Protein 7BX9 (pdb70)

Sequence (168 aa):
MMSILVISGTPRKNGRTRRIAASSYIRDRFHTDFIDLSESELPLYNGEEEQNELPSVQALRRQVKKSAAVVLLSPEYHSGMSGALKNAIDFLSSDHWAYKPVAIIAAAGGGKGGMNALANMRTVMRGVYANVIPKQLVLDPIHIDMERRTVSEDMAVSLKDMMIEELNMFT

Secondary structure (DSSP, 8-state):
-TTEEEEE----TT-HHHHHHHHHHHHHT-EEEETTS---------GGGGG-HHHHHHHHHHHH-SEEEEEEE-BTTB--HHHHHHHHT--HHHHTT-EEEEEEE--STTTTHHHHHHHHHHHHHTT-EE-S--EEE-GGGEETTTTEE-HHHHHHHHHHHHHHHHT-

Organism: Bacillus amyloliquefaciens (NCBI:txid1390)

InterPro domains:
  IPR005025 NADPH-dependent FMN reductase-like domain [PF03358] (2-137)
  IPR029039 Flavoprotein-like superfamily [G3DSA:3.40.50.360] (2-175)
  IPR029039 Flavoprotein-like superfamily [SSF52218] (2-169)
  IPR050712 NAD(P)H-dependent reductase [PTHR30543] (3-169)

Nearest PDB structures (foldseek):
  7bx9-assembly1_A  TM=1.006E+00  e=1.175E-34  Bacillus amyloliquefaciens
  3gfs-assembly1_I  TM=9.963E-01  e=1.610E-25  Bacillus subtilis
  3gfr-assembly2_B  TM=9.956E-01  e=2.824E-25  Bacillus subtilis
  3gfq-assembly1_A  TM=9.962E-01  e=6.769E-25  Bacillus subtilis
  7f76-assembly1_A  TM=9.953E-01  e=3.431E-24  Sutcliffiella cohnii

B-factor: mean 18.53, std 12.36, range [6.97, 74.17]

Solvent-accessible surface area: 8352 Å² total; per-residue (Å²): 99,122,63,3,0,0,4,0,0,2,57,149,151,102,5,95,2,42,2,0,0,14,46,1,66,87,101,9,123,8,20,38,16,12,16,24,130,48,158,31,47,146,105,89,48,101,119,125,14,53,118,63,104,26,0,71,30,7,59,144,39,0,128,132,10,38,1,0,0,0,0,0,11,36,68,189,65,13,14,0,55,30,2,75,24,2,7,60,6,18,44,52,105,23,1,46,166,16,9,0,0,0,0,0,9,11,69,23,82,197,25,0,108,82,0,4,59,50,0,78,97,25,0,150,53,18,115,10,58,19,0,94,59,59,22,29,2,28,44,143,41,13,49,89,102,171,102,27,11,28,146,114,9,26,97,29,1,97,67,1,6,91,40,0,57,142,80,93

Foldseek 3Di:
DQLEEEEQQDLDPLDQSVLASVQCCVVVVYHYHYLVPAPDDQDDPDPVSCVDPRLVVLQVSLQSRQAYEYEAEQDPLAGDPSVVRNCVSYALNRAAAREYEYEYEYADDPPDVSHVVRVVVVSVRRNHHYFPDYYYHHPQQADSVVSHGDPVVVVSVVVRVVRSVVSD

Structure (mmCIF, N/CA/C/O backbone):
data_7BX9
#
_entry.id   7BX9
#
_cell.length_a   73.430
_cell.length_b   102.470
_cell.length_c   65.730
_cell.angle_alpha   90.000
_cell.angle_beta   90.000
_cell.angle_gamma   90.000
#
_symmetry.space_group_name_H-M   'C 2 2 2'
#
loop_
_entity.id
_entity.type
_entity.pdbx_description
1 polymer Azoreductase
2 non-polymer GLYCEROL
3 non-polymer 'PHOSPHATE ION'
4 non-polymer 'FLAVIN MONONUCLEOTIDE'
5 water water
#
loop_
_atom_site.group_PDB
_atom_site.id
_atom_site.type_symbol
_atom_site.label_atom_id
_atom_site.label_alt_id
_atom_site.label_comp_id
_atom_site.label_asym_id
_atom_site.label_entity_id
_atom_site.label_seq_id
_atom_site.pdbx_PDB_ins_code
_atom_site.Cartn_x
_atom_site.Cartn_y
_atom_site.Cartn_z
_atom_site.occupancy
_atom_site.B_iso_or_equiv
_atom_site.auth_seq_id
_atom_site.auth_comp_id
_atom_site.auth_asym_id
_atom_site.auth_atom_id
_atom_site.pdbx_PDB_model_num
ATOM 1 N N . MET A 1 1 ? 9.25556 113.46623 16.08276 1.000 45.62312 0 MET A N 1
ATOM 2 C CA . MET A 1 1 ? 9.84546 112.36540 15.33233 1.000 44.75389 0 MET A CA 1
ATOM 3 C C . MET A 1 1 ? 10.76100 111.53905 16.22388 1.000 39.68885 0 MET A C 1
ATOM 4 O O . MET A 1 1 ? 11.92183 111.32129 15.88684 1.000 36.80233 0 MET A O 1
ATOM 9 N N . MET A 1 2 ? 10.24041 111.08612 17.36756 1.000 36.71039 1 MET A N 1
ATOM 10 C CA . MET A 1 2 ? 11.03091 110.24986 18.26361 1.000 33.57421 1 MET A CA 1
ATOM 11 C C . MET A 1 2 ? 11.35975 108.89089 17.66282 1.000 28.60129 1 MET A C 1
ATOM 12 O O . MET A 1 2 ? 12.21622 108.18376 18.20779 1.000 27.73387 1 MET A O 1
ATOM 17 N N . SER A 1 3 ? 10.71245 108.51659 16.55606 1.000 23.94176 2 SER A N 1
ATOM 18 C CA . SER A 1 3 ? 11.09319 107.31659 15.82616 1.000 21.61566 2 SER A CA 1
ATOM 19 C C . SER A 1 3 ? 12.41611 107.47896 15.08946 1.000 17.62958 2 SER A C 1
ATOM 20 O O . SER A 1 3 ? 12.97899 106.47556 14.63792 1.000 17.85594 2 SER A O 1
ATOM 23 N N . ILE A 1 4 ? 12.91901 108.70283 14.93834 1.000 14.86151 3 ILE A N 1
ATOM 24 C CA . ILE A 1 4 ? 14.27342 108.91970 14.44074 1.000 12.95021 3 ILE A CA 1
ATOM 25 C C . ILE A 1 4 ? 15.21969 108.94106 15.62855 1.000 11.66935 3 ILE A C 1
ATOM 26 O O . ILE A 1 4 ? 14.94052 109.59097 16.64214 1.000 12.49308 3 ILE A O 1
ATOM 31 N N . LEU A 1 5 ? 16.34146 108.24280 15.49855 1.000 11.14515 4 LEU A N 1
ATOM 32 C CA . LEU A 1 5 ? 17.39688 108.23781 16.49892 1.000 10.57614 4 LEU A CA 1
ATOM 33 C C . LEU A 1 5 ? 18.61026 108.95544 15.92514 1.000 10.04505 4 LEU A C 1
ATOM 34 O O . LEU A 1 5 ? 19.11996 108.56777 14.86876 1.000 10.51228 4 LEU A O 1
ATOM 39 N N . VAL A 1 6 ? 19.06692 109.99662 16.61318 1.000 9.80501 5 VAL A N 1
ATOM 40 C CA . VAL A 1 6 ? 20.28731 110.70773 16.24964 1.000 9.39307 5 VAL A CA 1
ATOM 41 C C . VAL A 1 6 ? 21.41447 110.18072 17.12043 1.000 9.24830 5 VAL A C 1
ATOM 42 O O . VAL A 1 6 ? 21.29609 110.15694 18.35311 1.000 10.37723 5 VAL A O 1
ATOM 46 N N . ILE A 1 7 ? 22.49472 109.73375 16.48880 1.000 8.80651 6 ILE A N 1
ATOM 47 C CA . ILE A 1 7 ? 23.65527 109.22714 17.21062 1.000 9.29334 6 ILE A CA 1
ATOM 48 C C . ILE A 1 7 ? 24.79875 110.21461 17.02374 1.000 9.45759 6 ILE A C 1
ATOM 49 O O . ILE A 1 7 ? 25.30874 110.38842 15.91072 1.000 9.71902 6 ILE A O 1
ATOM 54 N N . SER A 1 8 ? 25.21218 110.85891 18.11319 1.000 9.41970 7 SER A N 1
ATOM 55 C CA . SER A 1 8 ? 26.33120 111.79300 18.07757 1.000 9.00068 7 SER A CA 1
ATOM 56 C C . SER A 1 8 ? 27.60763 111.00807 18.34271 1.000 9.05342 7 SER A C 1
ATOM 57 O O . SER A 1 8 ? 27.87317 110.60397 19.47959 1.000 10.46867 7 SER A O 1
ATOM 60 N N . GLY A 1 9 ? 28.38967 110.78437 17.29803 1.000 9.22444 8 GLY A N 1
ATOM 61 C CA . GLY A 1 9 ? 29.53681 109.91191 17.38672 1.000 8.95190 8 GLY A CA 1
ATOM 62 C C . GLY A 1 9 ? 30.83031 110.54381 17.84375 1.000 9.31012 8 GLY A C 1
ATOM 63 O O . GLY A 1 9 ? 31.85606 109.85685 17.87326 1.000 11.02244 8 GLY A O 1
ATOM 64 N N . THR A 1 10 ? 30.84326 111.84032 18.19218 1.000 9.33444 9 THR A N 1
ATOM 65 C CA . THR A 1 10 ? 32.09640 112.32300 18.75286 1.000 9.36393 9 THR A CA 1
ATOM 66 C C . THR A 1 10 ? 32.18385 111.97608 20.23627 1.000 9.41642 9 THR A C 1
ATOM 67 O O . THR A 1 10 ? 31.18927 112.07613 20.96517 1.000 9.82171 9 THR A O 1
ATOM 71 N N . PRO A 1 11 ? 33.36369 111.57370 20.70277 1.000 8.80640 10 PRO A N 1
ATOM 72 C CA . PRO A 1 11 ? 33.57215 111.39752 22.14009 1.000 9.10850 10 PRO A CA 1
ATOM 73 C C . PRO A 1 11 ? 33.93404 112.68680 22.85670 1.000 9.75406 10 PRO A C 1
ATOM 74 O O . PRO A 1 11 ? 34.10512 112.66751 24.07863 1.000 10.68177 10 PRO A O 1
ATOM 78 N N . ARG A 1 12 ? 34.05265 113.79973 22.13839 1.000 9.54994 11 ARG A N 1
ATOM 79 C CA . ARG A 1 12 ? 34.46975 115.06806 22.72589 1.000 10.15253 11 ARG A CA 1
ATOM 80 C C . ARG A 1 12 ? 33.23395 115.85630 23.13647 1.000 10.80651 11 ARG A C 1
ATOM 81 O O . ARG A 1 12 ? 32.39182 116.18455 22.29405 1.000 11.44306 11 ARG A O 1
ATOM 89 N N . LYS A 1 13 ? 33.13885 116.19447 24.42509 1.000 11.88225 12 LYS A N 1
ATOM 90 C CA . LYS A 1 13 ? 31.92815 116.86724 24.88763 1.000 14.29418 12 LYS A CA 1
ATOM 91 C C . LYS A 1 13 ? 31.75784 118.23679 24.24233 1.000 15.51406 12 LYS A C 1
ATOM 92 O O . LYS A 1 13 ? 30.62652 118.70014 24.06780 1.000 17.20557 12 LYS A O 1
ATOM 98 N N . ASN A 1 14 ? 32.85551 118.88476 23.85345 1.000 15.18860 13 ASN A N 1
ATOM 99 C CA . ASN A 1 14 ? 32.78776 120.16447 23.15906 1.000 18.04375 13 ASN A CA 1
ATOM 100 C C . ASN A 1 14 ? 32.95750 120.02222 21.64905 1.000 16.55720 13 ASN A C 1
ATOM 101 O O . ASN A 1 14 ? 33.24880 121.00715 20.96289 1.000 17.99697 13 ASN A O 1
ATOM 106 N N . GLY A 1 15 ? 32.75962 118.82152 21.11748 1.000 14.16780 14 GLY A N 1
ATOM 107 C CA . GLY A 1 15 ? 33.01380 118.59469 19.70919 1.000 12.76826 14 GLY A CA 1
ATOM 108 C C . GLY A 1 15 ? 31.95675 119.20990 18.81150 1.000 11.85286 14 GLY A C 1
ATOM 109 O O . GLY A 1 15 ? 30.79237 119.37154 19.18478 1.000 12.74404 14 GLY A O 1
ATOM 110 N N . ARG A 1 16 ? 32.38129 119.53709 17.58843 1.000 10.91878 15 ARG A N 1
ATOM 111 C CA . ARG A 1 16 ? 31.46515 120.11743 16.61297 1.000 11.26737 15 ARG A CA 1
ATOM 112 C C . ARG A 1 16 ? 30.37601 119.13032 16.21968 1.000 10.46059 15 ARG A C 1
ATOM 113 O O . ARG A 1 16 ? 29.23473 119.52843 15.95867 1.000 11.65334 15 ARG A O 1
ATOM 121 N N . THR A 1 17 ? 30.71432 117.83700 16.14682 1.000 10.14288 16 THR A N 1
ATOM 122 C CA . THR A 1 17 ? 29.71022 116.84345 15.77752 1.000 10.03134 16 THR A CA 1
ATOM 123 C C . THR A 1 17 ? 28.52750 116.89369 16.72928 1.000 9.36428 16 THR A C 1
ATOM 124 O O . THR A 1 17 ? 27.37171 116.75493 16.30984 1.000 10.66846 16 THR A O 1
ATOM 128 N N . ARG A 1 18 ? 28.80486 117.09800 18.01887 1.000 9.80004 17 ARG A N 1
ATOM 129 C CA A ARG A 1 18 ? 27.74108 117.11288 19.01485 0.503 10.37943 17 ARG A CA 1
ATOM 130 C CA B ARG A 1 18 ? 27.74589 117.11560 19.02043 0.497 10.42234 17 ARG A CA 1
ATOM 131 C C . ARG A 1 18 ? 26.85479 118.34380 18.87820 1.000 10.83239 17 ARG A C 1
ATOM 132 O O . ARG A 1 18 ? 25.65119 118.27286 19.15107 1.000 11.27646 17 ARG A O 1
ATOM 147 N N . ILE A 1 19 ? 27.41998 119.47592 18.46092 1.000 10.78884 18 ILE A N 1
ATOM 148 C CA . ILE A 1 19 ? 26.59320 120.65452 18.21396 1.000 11.34263 18 ILE A CA 1
ATOM 149 C C . ILE A 1 19 ? 25.59861 120.36959 17.09643 1.000 11.71087 18 ILE A C 1
ATOM 150 O O . ILE A 1 19 ? 24.40321 120.66187 17.21016 1.000 11.66538 18 ILE A O 1
ATOM 155 N N . ALA A 1 20 ? 26.07531 119.76878 16.00689 1.000 10.71619 19 ALA A N 1
ATOM 156 C CA . ALA A 1 20 ? 25.17183 119.44611 14.91143 1.000 10.52641 19 ALA A CA 1
ATOM 157 C C . ALA A 1 20 ? 24.15904 118.39305 15.33274 1.000 10.01452 19 ALA A C 1
ATOM 158 O O . ALA A 1 20 ? 22.97309 118.50744 15.01807 1.000 10.84029 19 ALA A O 1
ATOM 160 N N . ALA A 1 21 ? 24.60730 117.36312 16.05801 1.000 9.87197 20 ALA A N 1
ATOM 161 C CA . ALA A 1 21 ? 23.69403 116.29735 16.45114 1.000 9.68049 20 ALA A CA 1
ATOM 162 C C . ALA A 1 21 ? 22.60964 116.81791 17.38195 1.000 9.93735 20 ALA A C 1
ATOM 163 O O . ALA A 1 21 ? 21.43227 116.47345 17.22957 1.000 11.36970 20 ALA A O 1
ATOM 165 N N . SER A 1 22 ? 22.98576 117.66158 18.34849 1.000 10.51615 21 SER A N 1
ATOM 166 C CA A SER A 1 22 ? 22.00734 118.23847 19.26609 0.582 11.14767 21 SER A CA 1
ATOM 167 C CA B SER A 1 22 ? 21.98084 118.19901 19.25440 0.418 11.31575 21 SER A CA 1
ATOM 168 C C . SER A 1 22 ? 21.03951 119.15755 18.53577 1.000 11.52822 21 SER A C 1
ATOM 169 O O . SER A 1 22 ? 19.85512 119.22647 18.88545 1.000 12.44028 21 SER A O 1
ATOM 174 N N . TYR A 1 23 ? 21.53440 119.88501 17.52894 1.000 11.23429 22 TYR A N 1
ATOM 175 C CA . TYR A 1 23 ? 20.64151 120.70373 16.71745 1.000 11.74127 22 TYR A CA 1
ATOM 176 C C . TYR A 1 23 ? 19.56571 119.84263 16.06903 1.000 11.46718 22 TYR A C 1
ATOM 177 O O . TYR A 1 23 ? 18.37806 120.18362 16.09569 1.000 12.61195 22 TYR A O 1
ATOM 186 N N . ILE A 1 24 ? 19.96923 118.72203 15.46305 1.000 11.26027 23 ILE A N 1
ATOM 187 C CA . ILE A 1 24 ? 19.00178 117.85621 14.79498 1.000 11.59521 23 ILE A CA 1
ATOM 188 C C . ILE A 1 24 ? 18.01602 117.29176 15.80325 1.000 11.50112 23 ILE A C 1
ATOM 189 O O . ILE A 1 24 ? 16.80347 117.24328 15.55249 1.000 12.46042 23 ILE A O 1
ATOM 194 N N . ARG A 1 25 ? 18.52574 116.86208 16.96047 1.000 11.84076 24 ARG A N 1
ATOM 195 C CA . ARG A 1 25 ? 17.67563 116.31284 18.01214 1.000 12.47945 24 ARG A CA 1
ATOM 196 C C . ARG A 1 25 ? 16.58144 117.29527 18.39481 1.000 14.48846 24 ARG A C 1
ATOM 197 O O . ARG A 1 25 ? 15.40703 116.92768 18.50042 1.000 15.07467 24 ARG A O 1
ATOM 205 N N . ASP A 1 26 ? 16.94881 118.55883 18.58690 1.000 13.80554 25 ASP A N 1
ATOM 206 C CA . ASP A 1 26 ? 15.97455 119.54088 19.04683 1.000 15.14932 25 ASP A CA 1
ATOM 207 C C . ASP A 1 26 ? 15.07695 120.02681 17.91729 1.000 15.13689 25 ASP A C 1
ATOM 208 O O . ASP A 1 26 ? 13.89023 120.28923 18.13808 1.000 17.32917 25 ASP A O 1
ATOM 213 N N . ARG A 1 27 ? 15.61865 120.15327 16.70652 1.000 13.88570 26 ARG A N 1
ATOM 214 C CA . ARG A 1 27 ? 14.81437 120.65613 15.60099 1.000 14.28756 26 ARG A CA 1
ATOM 215 C C . ARG A 1 27 ? 13.75733 119.64251 15.18600 1.000 14.82777 26 ARG A C 1
ATOM 216 O O . ARG A 1 27 ? 12.62422 120.01189 14.86250 1.000 15.64230 26 ARG A O 1
ATOM 224 N N . PHE A 1 28 ? 14.10400 118.35805 15.19683 1.000 14.34298 27 PHE A N 1
ATOM 225 C CA . PHE A 1 28 ? 13.21779 117.32156 14.68758 1.000 15.31903 27 PHE A CA 1
ATOM 226 C C . PHE A 1 28 ? 12.66837 116.41894 15.78358 1.000 17.01175 27 PHE A C 1
ATOM 227 O O . PHE A 1 28 ? 11.98049 115.43908 15.47970 1.000 19.59322 27 PHE A O 1
ATOM 235 N N . HIS A 1 29 ? 12.94555 116.73290 17.04557 1.000 16.75530 28 HIS A N 1
ATOM 236 C CA . HIS A 1 29 ? 12.38299 116.01950 18.19616 1.000 18.37669 28 HIS A CA 1
ATOM 237 C C . HIS A 1 29 ? 12.66370 114.51672 18.12336 1.000 17.04362 28 HIS A C 1
ATOM 238 O O . HIS A 1 29 ? 11.75768 113.68462 18.11040 1.000 19.31952 28 HIS A O 1
ATOM 245 N N . THR A 1 30 ? 13.94881 114.18247 18.08486 1.000 14.12824 29 THR A N 1
ATOM 246 C CA . THR A 1 30 ? 14.40436 112.81226 17.89172 1.000 12.78718 29 THR A CA 1
ATOM 247 C C . THR A 1 30 ? 14.86608 112.19571 19.20868 1.000 13.12111 29 THR A C 1
ATOM 248 O O . THR A 1 30 ? 15.08231 112.88208 20.20895 1.000 14.04588 29 THR A O 1
ATOM 252 N N . ASP A 1 31 ? 15.02783 110.87253 19.18989 1.000 12.90084 30 ASP A N 1
ATOM 253 C CA . ASP A 1 31 ? 15.80312 110.19494 20.21961 1.000 12.58677 30 ASP A CA 1
ATOM 254 C C . ASP A 1 31 ? 17.28303 110.53469 20.02685 1.000 11.36065 30 ASP A C 1
ATOM 255 O O . ASP A 1 31 ? 17.69957 111.04615 18.98070 1.000 11.33128 30 ASP A O 1
ATOM 260 N N . PHE A 1 32 ? 18.09200 110.24540 21.04186 1.000 11.77718 31 PHE A N 1
ATOM 261 C CA . PHE A 1 32 ? 19.46401 110.73344 21.04498 1.000 11.54708 31 PHE A CA 1
ATOM 262 C C . PHE A 1 32 ? 20.36361 109.76406 21.79535 1.000 11.72811 31 PHE A C 1
ATOM 263 O O . PHE A 1 32 ? 20.00909 109.28144 22.87604 1.000 14.58353 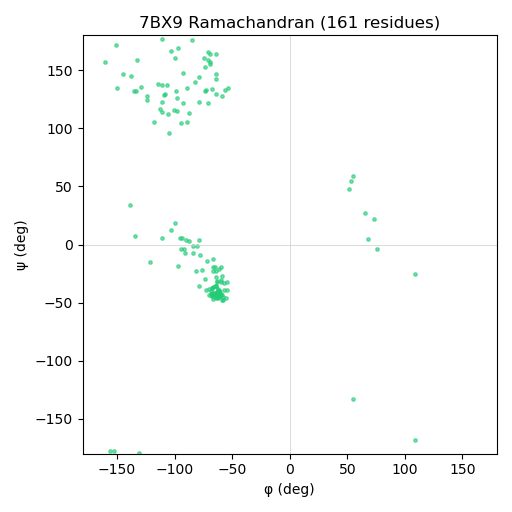31 PHE A O 1
ATOM 271 N N . ILE A 1 33 ? 21.52188 109.47976 21.20456 1.000 10.97679 32 ILE A N 1
ATOM 272 C CA . ILE A 1 33 ? 22.62612 108.79666 21.86811 1.000 11.06839 32 ILE A CA 1
ATOM 273 C C . ILE A 1 33 ? 23.84074 109.69786 21.73580 1.000 9.86553 32 ILE A C 1
ATOM 274 O O . ILE A 1 33 ? 24.17062 110.13087 20.62621 1.000 11.08906 32 ILE A O 1
ATOM 279 N N . ASP A 1 34 ? 24.49652 109.98258 22.85790 1.000 10.60974 33 ASP A N 1
ATOM 280 C CA . ASP A 1 34 ? 25.60694 110.92849 22.91457 1.000 10.50392 33 ASP A CA 1
ATOM 281 C C . ASP A 1 34 ? 26.85346 110.17208 23.36377 1.000 10.25435 33 ASP A C 1
ATOM 282 O O . ASP A 1 34 ? 26.99266 109.83775 24.54542 1.000 10.86907 33 ASP A O 1
ATOM 287 N N . LEU A 1 35 ? 27.77055 109.91484 22.43082 1.000 9.35948 34 LEU A N 1
ATOM 288 C CA . LEU A 1 35 ? 28.95536 109.13469 22.77399 1.000 9.50891 34 LEU A CA 1
ATOM 289 C C . LEU A 1 35 ? 30.02275 109.93902 23.51225 1.000 9.70509 34 LEU A C 1
ATOM 290 O O . LEU A 1 35 ? 31.09197 109.39499 23.81188 1.000 11.10867 34 LEU A O 1
ATOM 295 N N . SER A 1 36 ? 29.75689 111.20147 23.83757 1.000 10.19176 35 SER A N 1
ATOM 296 C CA . SER A 1 36 ? 30.62364 111.97428 24.71827 1.000 10.75946 35 SER A CA 1
ATOM 297 C C . SER A 1 36 ? 30.23677 111.87945 26.18587 1.000 11.75355 35 SER A C 1
ATOM 298 O O . SER A 1 36 ? 30.97942 112.38234 27.03114 1.000 12.78069 35 SER A O 1
ATOM 301 N N . GLU A 1 37 ? 29.10631 111.25325 26.50584 1.000 11.22024 36 GLU A N 1
ATOM 302 C CA . GLU A 1 37 ? 28.69342 111.08883 27.89488 1.000 12.88804 36 GLU A CA 1
ATOM 303 C C . GLU A 1 37 ? 28.11808 109.69796 28.12018 1.000 13.78658 36 GLU A C 1
ATOM 304 O O . GLU A 1 37 ? 27.19393 109.51644 28.91779 1.000 16.72285 36 GLU A O 1
ATOM 310 N N . SER A 1 38 ? 28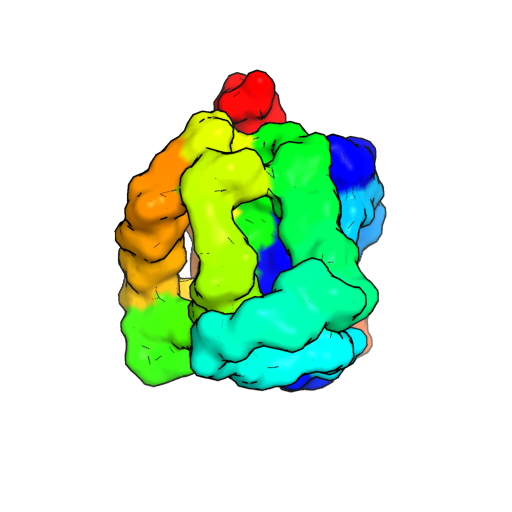.65869 108.71321 27.42520 1.000 12.49019 37 SER A N 1
ATOM 311 C CA . SER A 1 38 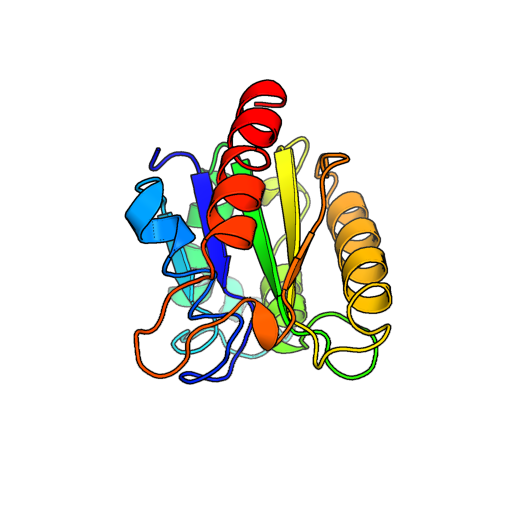? 28.16922 107.34905 27.48839 1.000 12.24162 37 SER A CA 1
ATOM 312 C C . SER A 1 38 ? 28.94120 106.56311 28.53927 1.000 12.70498 37 SER A C 1
ATOM 313 O O . SER A 1 38 ? 30.12337 106.80829 28.78022 1.000 13.41769 37 SER A O 1
ATOM 316 N N . GLU A 1 39 ? 28.25742 105.61715 29.17518 1.000 11.45864 38 GLU A N 1
ATOM 317 C CA . GLU A 1 39 ? 28.93179 104.67451 30.05418 1.000 12.08374 38 GLU A CA 1
ATOM 318 C C . GLU A 1 39 ? 29.39513 103.41947 29.33261 1.000 11.30778 38 GLU A C 1
ATOM 319 O O . GLU A 1 39 ? 29.91309 102.50815 29.98486 1.000 13.70397 38 GLU A O 1
ATOM 325 N N . LEU A 1 40 ? 29.22321 103.34910 28.01636 1.000 10.97358 39 LEU A N 1
ATOM 326 C CA . LEU A 1 40 ? 29.68469 102.18376 27.27939 1.000 10.33126 39 LEU A CA 1
ATOM 327 C C . LEU A 1 40 ? 31.17043 101.97505 27.52797 1.000 10.45207 39 LEU A C 1
ATOM 328 O O . LEU A 1 40 ? 31.95378 102.92940 27.43353 1.000 12.28772 39 LEU A O 1
ATOM 333 N N . PRO A 1 41 ? 31.59877 100.76706 27.82858 1.000 10.12375 40 PRO A N 1
ATOM 334 C CA . PRO A 1 41 ? 33.02732 100.46457 27.87048 1.000 10.92969 40 PRO A CA 1
ATOM 335 C C . PRO A 1 41 ? 33.48977 100.12415 26.46083 1.000 9.83069 40 PRO A C 1
ATOM 336 O O . PRO A 1 41 ? 32.70178 100.04689 25.52079 1.000 9.89593 40 PRO A O 1
ATOM 340 N N . LEU A 1 42 ? 34.79018 99.90105 26.32421 1.000 10.27533 41 LEU A N 1
ATOM 341 C CA . LEU A 1 42 ? 35.27029 99.27635 25.10379 1.000 10.02938 41 LEU A CA 1
ATOM 342 C C . LEU A 1 42 ? 34.69974 97.86863 25.01138 1.000 9.04010 41 LEU A C 1
ATOM 343 O O . LEU A 1 42 ? 34.75880 97.09470 25.97580 1.000 9.60004 41 LEU A O 1
ATOM 348 N N . TYR A 1 43 ? 34.11628 97.55119 23.85810 1.000 8.88840 42 TYR A N 1
ATOM 349 C CA . TYR A 1 43 ? 33.70522 96.18442 23.56864 1.000 9.46252 42 TYR A CA 1
ATOM 350 C C . TYR A 1 43 ? 34.89033 95.24145 23.75701 1.000 10.10126 42 TYR A C 1
ATOM 351 O O . TYR A 1 43 ? 36.00487 95.53036 23.31831 1.000 11.19816 42 TYR A O 1
ATOM 360 N N . ASN A 1 44 ? 34.65681 94.11398 24.43823 1.000 10.15627 43 ASN A N 1
ATOM 361 C CA . ASN A 1 44 ? 35.72364 93.14275 24.65424 1.000 10.99762 43 ASN A CA 1
ATOM 362 C C . ASN A 1 44 ? 35.28441 91.70977 24.38890 1.000 11.38704 43 ASN A C 1
ATOM 363 O O . ASN A 1 44 ? 36.04017 90.77611 24.68798 1.000 12.20687 43 ASN A O 1
ATOM 368 N N . GLY A 1 45 ? 34.08085 91.51157 23.86243 1.000 11.96033 44 GLY A N 1
ATOM 369 C CA . GLY A 1 45 ? 33.59814 90.19143 23.53486 1.000 12.42726 44 GLY A CA 1
ATOM 370 C C . GLY A 1 45 ? 33.15437 89.33763 24.70223 1.000 14.22806 44 GLY A C 1
ATOM 371 O O . GLY A 1 45 ? 32.66293 88.22747 24.47101 1.000 17.00989 44 GLY A O 1
ATOM 372 N N . GLU A 1 46 ? 33.30602 89.79808 25.94185 1.000 13.63962 45 GLU A N 1
ATOM 373 C CA . GLU A 1 46 ? 32.94947 88.96413 27.08426 1.000 14.63778 45 GLU A CA 1
ATOM 374 C C . GLU A 1 46 ? 31.43992 88.96123 27.29914 1.000 14.44762 45 GLU A C 1
ATOM 375 O O . GLU A 1 46 ? 30.76188 89.97125 27.09127 1.000 13.12698 45 GLU A O 1
ATOM 381 N N . GLU A 1 47 ? 30.91499 87.80542 27.71336 1.000 16.22076 46 GLU A N 1
ATOM 382 C CA . GLU A 1 47 ? 29.47326 87.65241 27.88153 1.000 18.98014 46 GLU A CA 1
ATOM 383 C C . GLU A 1 47 ? 28.90902 88.64334 28.89066 1.000 17.16152 46 GLU A C 1
ATOM 384 O O . GLU A 1 47 ? 27.76365 89.09240 28.74931 1.000 15.74332 46 GLU A O 1
ATOM 390 N N . GLU A 1 48 ? 29.69844 89.00685 29.90364 1.000 15.66371 47 GLU A N 1
ATOM 391 C CA . GLU A 1 48 ? 29.22101 89.91615 30.93966 1.000 16.04298 47 GLU A CA 1
ATOM 392 C C . GLU A 1 48 ? 28.78419 91.25901 30.36779 1.000 12.82671 47 GLU A C 1
ATOM 393 O O . GLU A 1 48 ? 27.92156 91.92795 30.94874 1.000 13.49053 47 GLU A O 1
ATOM 399 N N . GLN A 1 49 ? 29.35212 91.67530 29.23535 1.000 11.33056 48 GLN A N 1
ATOM 400 C CA . GLN A 1 49 ? 28.95274 92.96687 28.68841 1.000 10.66597 48 GLN A CA 1
ATOM 401 C C . GLN A 1 49 ? 27.50370 92.97402 28.22402 1.000 10.88774 48 GLN A C 1
ATOM 402 O O . GLN A 1 49 ? 26.89707 94.04696 28.15897 1.000 11.54883 48 GLN A O 1
ATOM 408 N N . ASN A 1 50 ? 26.93034 91.80582 27.91370 1.000 11.64893 49 ASN A N 1
ATOM 409 C CA . ASN A 1 50 ? 25.54319 91.75755 27.46971 1.000 12.78401 49 ASN A CA 1
ATOM 410 C C . ASN A 1 50 ? 24.58224 92.16243 28.57081 1.000 13.44280 49 ASN A C 1
ATOM 411 O O . ASN A 1 50 ? 23.43768 92.52606 28.27818 1.000 14.22114 49 ASN A O 1
ATOM 416 N N . GLU A 1 51 ? 25.02470 92.11038 29.82181 1.000 13.27822 50 GLU A N 1
ATOM 417 C CA . GLU A 1 51 ? 24.18711 92.46355 30.95375 1.000 13.80345 50 GLU A CA 1
ATOM 418 C C . GLU A 1 51 ? 24.35421 93.90898 31.39090 1.000 13.38186 50 GLU A C 1
ATOM 419 O O . GLU A 1 51 ? 23.63590 94.35127 32.29256 1.000 15.21507 50 GLU A O 1
ATOM 425 N N . LEU A 1 52 ? 25.26982 94.65195 30.78105 1.000 11.51337 51 LEU A N 1
ATOM 426 C CA . LEU A 1 52 ? 25.51382 96.02310 31.21479 1.000 11.31184 51 LEU A CA 1
ATOM 427 C C . LEU A 1 52 ? 24.35088 96.90936 30.78667 1.000 11.20159 51 LEU A C 1
A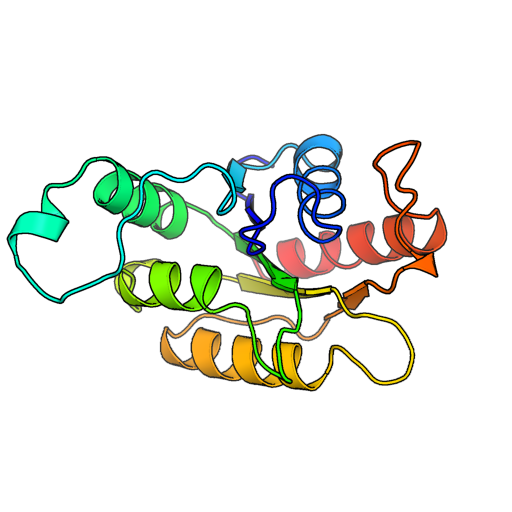TOM 428 O O . LEU A 1 52 ? 23.93326 96.85312 29.62399 1.000 11.51488 51 LEU A O 1
ATOM 433 N N . PRO A 1 53 ? 23.82397 97.75092 31.67571 1.000 11.36903 52 PRO A N 1
ATOM 434 C CA . PRO A 1 53 ? 22.74097 98.66524 31.26671 1.000 11.27278 52 PRO A CA 1
ATOM 435 C C . PRO A 1 53 ? 23.07044 99.53639 30.06386 1.000 10.93326 52 PRO A C 1
ATOM 436 O O . PRO A 1 53 ? 22.19510 99.75955 29.22174 1.000 11.66553 52 PRO A O 1
ATOM 440 N N . SER A 1 54 ? 24.30238 100.04232 29.95355 1.000 10.53770 53 SER A N 1
ATOM 441 C CA . SER A 1 54 ? 24.64392 100.89552 28.81537 1.000 9.81509 53 SER A CA 1
ATOM 442 C C . SER A 1 54 ? 24.53830 100.13106 27.50266 1.000 9.88513 53 SER A C 1
ATOM 443 O O . SER A 1 54 ? 24.06605 100.67253 26.49304 1.000 10.91058 53 SER A O 1
ATOM 446 N N . VAL A 1 55 ? 24.98825 98.87514 27.49697 1.000 10.04174 54 VAL A N 1
ATOM 447 C CA . VAL A 1 55 ? 24.92226 98.05366 26.29431 1.000 9.39520 54 VAL A CA 1
ATOM 448 C C . VAL A 1 55 ? 23.48084 97.68403 25.98158 1.000 10.32967 54 VAL A C 1
ATOM 449 O O . VAL A 1 55 ? 23.04602 97.73799 24.82681 1.000 10.40925 54 VAL A O 1
ATOM 453 N N . GLN A 1 56 ? 22.71398 97.31184 27.00510 1.000 10.34280 55 GLN A N 1
ATOM 454 C CA . GLN A 1 56 ? 21.31114 96.98677 26.78216 1.000 10.46431 55 GLN A CA 1
ATOM 455 C C . GLN A 1 56 ? 20.55379 98.18764 26.23731 1.000 10.76310 55 GLN A C 1
ATOM 456 O O . GLN A 1 56 ? 19.71595 98.04725 25.34157 1.000 11.45124 55 GLN A O 1
ATOM 462 N N . ALA A 1 57 ? 20.85025 99.38175 26.75449 1.000 10.91077 56 ALA A N 1
ATOM 463 C CA . ALA A 1 57 ? 20.15512 100.57897 26.29547 1.000 11.19920 56 ALA A CA 1
ATOM 464 C C . ALA A 1 57 ? 20.51951 100.90446 24.85460 1.000 10.82278 56 ALA A C 1
ATOM 465 O O . ALA A 1 57 ? 19.64811 101.25201 24.04968 1.000 11.53185 56 ALA A O 1
ATOM 467 N N . LEU A 1 58 ? 21.80337 100.79912 24.51250 1.000 10.23627 57 LEU A N 1
ATOM 468 C CA . LEU A 1 58 ? 22.23144 101.05004 23.14080 1.000 10.36957 57 LEU A CA 1
ATOM 469 C C . LEU A 1 58 ? 21.51475 100.12077 22.17238 1.000 10.20393 57 LEU A C 1
ATOM 470 O O . LEU A 1 58 ? 20.97166 100.56152 21.15156 1.000 10.82032 57 LEU A O 1
ATOM 475 N N . ARG A 1 59 ? 21.48718 98.82525 22.49454 1.000 10.48095 58 ARG A N 1
ATOM 476 C CA . ARG A 1 59 ? 20.84001 97.85226 21.62339 1.000 9.94635 58 ARG A CA 1
ATOM 477 C C . ARG A 1 59 ? 19.34748 98.12331 21.50865 1.000 10.87551 58 ARG A C 1
ATOM 478 O O . ARG A 1 59 ? 18.78352 98.07152 20.41099 1.000 11.74687 58 ARG A O 1
ATOM 486 N N . ARG A 1 60 ? 18.69576 98.42581 22.63170 1.000 11.99734 59 ARG A N 1
ATOM 487 C CA . ARG A 1 60 ? 17.25995 98.67668 22.61690 1.000 13.30544 59 ARG A CA 1
ATOM 488 C C . ARG A 1 60 ? 16.92648 99.92054 21.80310 1.000 12.13610 59 ARG A C 1
ATOM 489 O O . ARG A 1 60 ? 16.00355 99.90446 20.97911 1.000 12.90285 59 ARG A O 1
ATOM 497 N N . GLN A 1 61 ? 17.68440 101.00123 22.00038 1.000 11.25658 60 GLN A N 1
ATOM 498 C CA . GLN A 1 61 ? 17.37529 102.24943 21.30983 1.000 12.02690 60 GLN A CA 1
ATOM 499 C C . GLN A 1 61 ? 17.60323 102.12666 19.81313 1.000 11.00998 60 GLN A C 1
ATOM 500 O O . GLN A 1 61 ? 16.79051 102.60874 19.01646 1.000 12.08733 60 GLN A O 1
ATOM 506 N N . VAL A 1 62 ? 18.71538 101.51476 19.40459 1.000 10.21081 61 VAL A N 1
ATOM 507 C CA . VAL A 1 62 ? 18.96453 101.36195 17.97427 1.000 10.20585 61 VAL A CA 1
ATOM 508 C C . VAL A 1 62 ? 17.90868 100.46514 17.34691 1.000 10.39104 61 VAL A C 1
ATOM 509 O O . VAL A 1 62 ? 17.34886 100.78306 16.29508 1.000 11.22940 61 VAL A O 1
ATOM 513 N N . LYS A 1 63 ? 17.61600 99.32939 17.98699 1.000 10.99220 62 LYS A N 1
ATOM 514 C CA . LYS A 1 63 ? 16.67971 98.38604 17.38870 1.000 12.61454 62 LYS A CA 1
ATOM 515 C C . LYS A 1 63 ? 15.30185 99.00787 17.20586 1.000 12.91001 62 LYS A C 1
ATOM 516 O O . LYS A 1 63 ? 14.65990 98.80410 16.16956 1.000 14.41684 62 LYS A O 1
ATOM 522 N N . LYS A 1 64 ? 14.83979 99.79491 18.18599 1.000 12.76811 63 LYS A N 1
ATOM 523 C CA . LYS A 1 64 ? 13.48189 100.32885 18.12658 1.000 15.08304 63 LYS A CA 1
ATOM 524 C C . LYS A 1 64 ? 13.33312 101.48312 17.14400 1.000 14.09214 63 LYS A C 1
ATOM 525 O O . LYS A 1 64 ? 12.21632 101.73763 16.67629 1.000 15.79356 63 LYS A O 1
ATOM 531 N N . SER A 1 65 ? 14.42108 102.16972 16.80881 1.000 12.50718 64 SER A N 1
ATOM 532 C CA . SER A 1 65 ? 14.32177 103.34103 15.94803 1.000 11.76777 64 SER A CA 1
ATOM 533 C C . SER A 1 65 ? 13.82511 102.96104 14.55586 1.000 12.77413 64 SER A C 1
ATOM 534 O O . SER A 1 65 ? 14.16858 101.90704 14.01672 1.000 14.57150 64 SER A O 1
ATOM 537 N N . ALA A 1 66 ? 13.00306 103.82902 13.97190 1.000 13.30122 65 ALA A N 1
ATOM 538 C CA . ALA A 1 66 ? 12.57458 103.63045 12.59228 1.000 13.18526 65 ALA A CA 1
ATOM 539 C C . ALA A 1 66 ? 13.61803 104.10409 11.59050 1.000 12.41413 65 ALA A C 1
ATOM 540 O O . ALA A 1 66 ? 13.62165 103.64494 10.44287 1.000 13.13419 65 ALA A O 1
ATOM 542 N N . ALA A 1 67 ? 14.49419 105.01355 11.99867 1.000 11.24399 66 ALA A N 1
ATOM 543 C CA . ALA A 1 67 ? 15.53432 105.55136 11.13926 1.000 10.52954 66 ALA A CA 1
ATOM 544 C C . ALA A 1 67 ? 16.59958 106.14752 12.04138 1.000 9.99140 66 ALA A C 1
ATOM 545 O O . ALA A 1 67 ? 16.32686 106.50674 13.19015 1.000 10.91059 66 ALA A O 1
ATOM 547 N N . VAL A 1 68 ? 17.81621 106.25310 11.50955 1.000 9.90572 67 VAL A N 1
ATOM 548 C CA . VAL A 1 68 ? 18.95399 106.76968 12.26309 1.000 9.55616 67 VAL A CA 1
ATOM 549 C C . VAL A 1 68 ? 19.64222 107.86499 11.46241 1.000 8.97709 67 VAL A C 1
ATOM 550 O O . VAL A 1 68 ? 19.84346 107.72874 10.25029 1.000 9.91972 67 VAL A O 1
ATOM 554 N N . VAL A 1 69 ? 19.98949 108.96062 12.13788 1.000 8.89066 68 VAL A N 1
ATOM 555 C CA . VAL A 1 69 ? 20.98785 109.90084 11.64408 1.000 9.26061 68 VAL A CA 1
ATOM 556 C C . VAL A 1 69 ? 22.28208 109.60106 12.38018 1.000 8.71314 68 VAL A C 1
ATOM 557 O O . VAL A 1 69 ? 22.35294 109.72661 13.60978 1.000 9.90251 68 VAL A O 1
ATOM 561 N N . LEU A 1 70 ? 23.28748 109.17188 11.63435 1.000 9.10013 69 LEU A N 1
ATOM 562 C CA . LEU A 1 70 ? 24.55511 108.72048 12.18656 1.000 8.94572 69 LEU A CA 1
ATOM 563 C C . LEU A 1 70 ? 25.57984 109.81438 11.92166 1.000 8.70352 69 LEU A C 1
ATOM 564 O O . LEU A 1 70 ? 25.94136 110.05256 10.76712 1.000 9.63517 69 LEU A O 1
ATOM 569 N N . LEU A 1 71 ? 26.05136 110.47472 12.97937 1.000 8.91908 70 LEU A N 1
ATOM 570 C CA . LEU A 1 71 ? 27.05664 111.52221 12.85623 1.000 8.18174 70 LEU A CA 1
ATOM 571 C C . LEU A 1 71 ? 28.37341 111.05699 13.45700 1.000 8.01025 70 LEU A C 1
ATOM 572 O O . LEU A 1 71 ? 28.39794 110.47403 14.54493 1.000 9.33914 70 LEU A O 1
ATOM 577 N N . SER A 1 72 ? 29.47114 111.34905 12.76752 1.000 7.92107 71 SER A N 1
ATOM 578 C CA . SER A 1 72 ? 30.78532 111.07805 13.32271 1.000 7.87711 71 SER A CA 1
ATOM 579 C C . SER A 1 72 ? 31.73630 112.17135 12.87646 1.000 7.97230 71 SER A C 1
ATOM 580 O O . SER A 1 72 ? 31.64258 112.64696 11.73938 1.000 8.62672 71 SER A O 1
ATOM 583 N N . PRO A 1 73 ? 32.70136 112.53558 13.70754 1.000 8.45874 72 PRO A N 1
ATOM 584 C CA . PRO A 1 73 ? 33.83182 113.30042 13.19008 1.000 8.86133 72 PRO A CA 1
ATOM 585 C C . PRO A 1 73 ? 34.65969 112.40088 12.29464 1.000 8.35387 72 PRO A C 1
ATOM 586 O O . PRO A 1 73 ? 34.65647 111.17498 12.43344 1.000 9.93455 72 PRO A O 1
ATOM 590 N N . GLU A 1 74 ? 35.38336 113.00710 11.36650 1.000 8.48177 73 GLU A N 1
ATOM 591 C CA . GLU A 1 74 ? 36.42507 112.27232 10.66135 1.000 8.68608 73 GLU A CA 1
ATOM 592 C C . GLU A 1 74 ? 37.69229 112.38286 11.49004 1.000 8.16971 73 GLU A C 1
ATOM 593 O O . GLU A 1 74 ? 38.23773 113.47529 11.65061 1.000 9.39315 73 GLU A O 1
ATOM 599 N N . TYR A 1 75 ? 38.13753 111.26278 12.04614 1.000 7.95264 74 TYR A N 1
ATOM 600 C CA . TYR A 1 75 ? 39.41303 111.18062 12.74418 1.000 7.96406 74 TYR A CA 1
ATOM 601 C C . TYR A 1 75 ? 40.31077 110.28563 11.90829 1.000 8.45397 74 TYR A C 1
ATOM 602 O O . TYR A 1 75 ? 40.00574 109.10389 11.71959 1.000 8.71341 74 TYR A O 1
ATOM 611 N N . HIS A 1 76 ? 41.39667 110.84310 11.39270 1.000 8.70087 75 HIS A N 1
ATOM 612 C CA . HIS A 1 76 ? 42.34859 110.07260 10.59104 1.000 8.53306 75 HIS A CA 1
ATOM 613 C C . HIS A 1 76 ? 41.66921 109.30721 9.45965 1.000 8.40019 75 HIS A C 1
ATOM 614 O O . HIS A 1 76 ? 41.91037 108.11824 9.25763 1.000 9.22606 75 HIS A O 1
ATOM 621 N N . SER A 1 77 ? 40.80899 109.99543 8.71209 1.000 8.69645 76 SER A N 1
ATOM 622 C CA . SER A 1 77 ? 40.21672 109.43839 7.49985 1.000 8.25046 76 SER A CA 1
ATOM 623 C C . SER A 1 77 ? 39.30235 108.25351 7.78700 1.000 8.27895 76 SER A C 1
ATOM 624 O O . SER A 1 77 ? 39.12832 107.38254 6.93673 1.000 8.98211 76 SER A O 1
ATOM 627 N N . GLY A 1 78 ? 38.71042 108.21294 8.97936 1.000 8.08280 77 GLY A N 1
ATOM 628 C CA . GLY A 1 78 ? 37.70469 107.21763 9.29626 1.000 8.10627 77 GLY A CA 1
ATOM 629 C C . GLY A 1 78 ? 36.74171 107.77918 10.32198 1.000 7.59712 77 GLY A C 1
ATOM 630 O O . GLY A 1 78 ? 36.95594 108.85729 10.88252 1.000 9.01051 77 GLY A O 1
ATOM 631 N N . MET A 1 79 ? 35.66921 107.03737 10.57334 1.000 7.38559 78 MET A N 1
ATOM 632 C CA . MET A 1 79 ? 34.78879 107.41496 11.67284 1.000 7.05057 78 MET A CA 1
ATOM 633 C C . MET A 1 79 ? 35.53770 107.30655 13.00476 1.000 7.12630 78 MET A C 1
ATOM 634 O O . MET A 1 79 ? 36.59708 106.68492 13.10800 1.000 8.16781 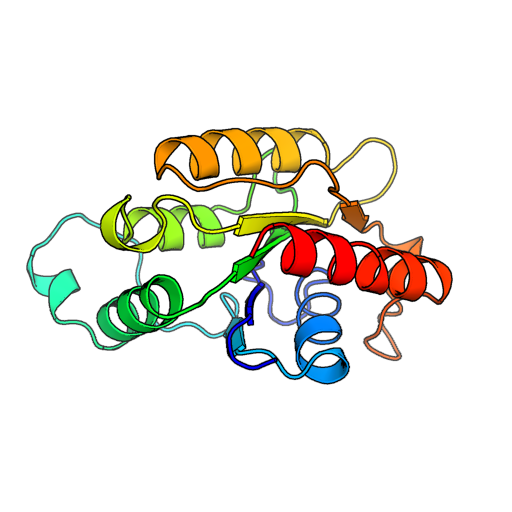78 MET A O 1
ATOM 639 N N . SER A 1 80 ? 34.98198 107.92774 14.03864 1.000 7.57451 79 SER A N 1
ATOM 640 C CA . SER A 1 80 ? 35.64375 107.87948 15.33643 1.000 7.60070 79 SER A CA 1
ATOM 641 C C . SER A 1 80 ? 35.69458 106.45368 15.88052 1.000 7.04782 79 SER A C 1
ATOM 642 O O . SER A 1 80 ? 34.79118 105.63799 15.65726 1.000 7.59639 79 SER A O 1
ATOM 645 N N . GLY A 1 81 ? 36.77363 106.15910 16.61022 1.000 7.64534 80 GLY A N 1
ATOM 646 C CA . GLY A 1 81 ? 36.82458 104.91127 17.35207 1.000 8.63713 80 GLY A CA 1
ATOM 647 C C . GLY A 1 81 ? 35.67348 104.76321 18.32731 1.000 7.58272 80 GLY A C 1
ATOM 648 O O . GLY A 1 81 ? 35.18006 103.65530 18.54724 1.000 8.65830 80 GLY A O 1
ATOM 649 N N . ALA A 1 82 ? 35.20877 105.87548 18.90279 1.000 8.05833 81 ALA A N 1
ATOM 650 C CA . ALA A 1 82 ? 34.07962 105.81054 19.82760 1.000 8.58002 81 ALA A CA 1
ATOM 651 C C . ALA A 1 82 ? 32.83126 105.28757 19.12628 1.000 7.96354 81 ALA A C 1
ATOM 652 O O . ALA A 1 82 ? 32.12666 104.41716 19.64852 1.000 8.53241 81 ALA A O 1
ATOM 654 N N . LEU A 1 83 ? 32.54660 105.79625 17.92516 1.000 7.62923 82 LEU A N 1
ATOM 655 C CA . LEU A 1 83 ? 31.36427 105.32980 17.21190 1.000 7.14793 82 LEU A CA 1
ATOM 656 C C . LEU A 1 83 ? 31.53567 103.88583 16.76154 1.000 6.97361 82 LEU A C 1
ATOM 657 O O . LEU A 1 83 ? 30.60632 103.07688 16.88157 1.000 7.78710 82 LEU A O 1
ATOM 662 N N . LYS A 1 84 ? 32.71400 103.53839 16.24026 1.000 7.03622 83 LYS A N 1
ATOM 663 C CA . LYS A 1 84 ? 32.91747 102.15844 15.81395 1.000 7.35625 83 LYS A CA 1
ATOM 664 C C . LYS A 1 84 ? 32.80404 101.19938 16.98858 1.000 7.12290 83 LYS A C 1
ATOM 665 O O . LYS A 1 84 ? 32.22793 100.11367 16.84995 1.000 8.10992 83 LYS A O 1
ATOM 671 N N . ASN A 1 85 ? 33.33000 101.58988 18.15487 1.000 7.30744 84 ASN A N 1
ATOM 672 C CA . ASN A 1 85 ? 33.18751 100.76839 19.35577 1.000 7.70291 84 ASN A CA 1
ATOM 673 C C . ASN A 1 85 ? 31.71830 100.51974 19.67637 1.000 7.50031 84 ASN A C 1
ATOM 674 O O . ASN A 1 85 ? 31.31539 99.38820 19.97082 1.000 8.87704 84 ASN A O 1
ATOM 679 N N . ALA A 1 86 ? 30.89222 101.56772 19.61152 1.000 7.76168 85 ALA A N 1
ATOM 680 C CA . ALA A 1 86 ? 29.46315 101.37573 19.85375 1.000 8.06855 85 ALA A CA 1
ATOM 681 C C . ALA A 1 86 ? 28.85063 100.41695 18.83464 1.000 8.01877 85 ALA A C 1
ATOM 682 O O . ALA A 1 86 ? 28.05217 99.53998 19.19261 1.000 8.68893 85 ALA A O 1
ATOM 684 N N . ILE A 1 87 ? 29.19949 100.57896 17.55535 1.000 8.17302 86 ILE A N 1
ATOM 685 C CA . ILE A 1 87 ? 28.66296 99.69942 16.52134 1.000 8.28199 86 ILE A CA 1
ATOM 686 C C . ILE A 1 87 ? 29.10329 98.26035 16.74732 1.000 7.98853 86 ILE A C 1
ATOM 687 O O . ILE A 1 87 ? 28.36463 97.31772 16.42952 1.000 8.43601 86 ILE A O 1
ATOM 692 N N . ASP A 1 88 ? 30.29453 98.06088 17.31547 1.000 7.75947 87 ASP A N 1
ATOM 693 C CA . ASP A 1 88 ? 30.76954 96.70028 17.54868 1.000 8.54768 87 ASP A CA 1
ATOM 694 C C . ASP A 1 88 ? 29.90495 95.94651 18.55620 1.000 9.10824 87 ASP A C 1
ATOM 695 O O . ASP A 1 88 ? 29.94351 94.71099 18.57910 1.000 10.78618 87 ASP A O 1
ATOM 700 N N . PHE A 1 89 ? 29.11733 96.64936 19.37901 1.000 8.09437 88 PHE A N 1
ATOM 701 C CA . PHE A 1 89 ? 28.13984 95.98642 20.24168 1.000 8.70030 88 PHE A CA 1
ATOM 702 C C . PHE A 1 89 ? 26.87939 95.56806 19.49945 1.000 10.05893 88 PHE A C 1
ATOM 703 O O . PHE A 1 89 ? 26.04246 94.86689 20.07735 1.000 11.28511 88 PHE A O 1
ATOM 711 N N . LEU A 1 90 ? 26.70886 95.99501 18.25744 1.000 9.18039 89 LEU A N 1
ATOM 712 C CA . LEU A 1 90 ? 25.44713 95.85579 17.54951 1.000 10.00725 89 LEU A CA 1
ATOM 713 C C . LEU A 1 90 ? 25.60138 94.83952 16.42488 1.000 10.29248 89 LEU A C 1
ATOM 714 O O . LEU A 1 90 ? 26.68540 94.30782 16.17811 1.000 11.45747 89 LEU A O 1
ATOM 719 N N . SER A 1 91 ? 24.50092 94.56959 15.73530 1.000 10.32108 90 SER A N 1
ATOM 720 C CA . SER A 1 91 ? 24.51699 93.62181 14.62866 1.000 11.01016 90 SER A CA 1
ATOM 721 C C . SER A 1 91 ? 23.35796 93.94733 13.69923 1.000 10.41822 90 SER A C 1
ATOM 722 O O . SER A 1 91 ? 22.60814 94.90212 13.91351 1.000 10.38633 90 SER A O 1
ATOM 725 N N . SER A 1 92 ? 23.20526 93.12515 12.65913 1.000 11.04167 91 SER A N 1
ATOM 726 C CA . SER A 1 92 ? 22.05075 93.26995 11.78787 1.000 11.77687 91 SER A CA 1
ATOM 727 C C . SER A 1 92 ? 20.73205 93.10793 12.53439 1.000 11.45464 91 SER A C 1
ATOM 728 O O . SER A 1 92 ? 19.69963 93.57210 12.04201 1.000 12.40727 91 SER A O 1
ATOM 731 N N . ASP A 1 93 ? 20.73663 92.48974 13.72191 1.000 11.73422 92 ASP A N 1
ATOM 732 C CA . ASP A 1 93 ? 19.50608 92.42615 14.50946 1.000 13.18516 92 ASP A CA 1
ATOM 733 C C . ASP A 1 93 ? 18.97962 93.81929 14.84774 1.000 13.14192 92 ASP A C 1
ATOM 734 O O . ASP A 1 93 ? 17.76542 94.01059 14.99884 1.000 15.39954 92 ASP A O 1
ATOM 739 N N . HIS A 1 94 ? 19.87208 94.79864 14.98628 1.000 11.11502 93 HIS A N 1
ATOM 740 C CA . HIS A 1 94 ? 19.46886 96.14950 15.34952 1.000 10.70053 93 HIS A CA 1
ATOM 741 C C . HIS A 1 94 ? 19.32043 97.07062 14.15381 1.000 10.93992 93 HIS A C 1
ATOM 742 O O . HIS A 1 94 ? 18.63944 98.09356 14.26759 1.000 12.05830 93 HIS A O 1
ATOM 749 N N . TRP A 1 95 ? 19.90502 96.71115 13.00963 1.000 11.19440 94 TRP A N 1
ATOM 750 C CA . TRP A 1 95 ? 20.05527 97.63520 11.90028 1.000 10.48474 94 TRP A CA 1
ATOM 751 C C . TRP A 1 95 ? 19.41227 97.19751 10.59589 1.000 10.98136 94 TRP A C 1
ATOM 752 O O . TRP A 1 95 ? 19.29879 98.03100 9.69818 1.000 11.49702 94 TRP A O 1
ATOM 763 N N . ALA A 1 96 ? 19.04261 95.92699 10.43745 1.000 10.64185 95 ALA A N 1
ATOM 764 C CA . ALA A 1 96 ? 18.72485 95.42275 9.10535 1.000 11.55893 95 ALA A CA 1
ATOM 765 C C . ALA A 1 96 ? 17.58495 96.21747 8.48280 1.000 11.86513 95 ALA A C 1
ATOM 766 O O . ALA A 1 96 ? 16.52245 96.38785 9.09201 1.000 12.94417 95 ALA A O 1
ATOM 768 N N . TYR A 1 97 ? 17.81912 96.70601 7.26178 1.000 11.20682 96 TYR A N 1
ATOM 769 C CA . TYR A 1 97 ? 16.86182 97.46647 6.45956 1.000 12.28950 96 TYR A CA 1
ATOM 770 C C . TYR A 1 97 ? 16.54235 98.83985 7.02903 1.000 12.87254 96 TYR A C 1
ATOM 771 O O . TYR A 1 97 ? 15.66594 99.53111 6.49742 1.000 15.67087 96 TYR A O 1
ATOM 780 N N . LYS A 1 98 ? 17.20580 99.25637 8.09331 1.000 11.90906 97 LYS A N 1
ATOM 781 C CA . LYS A 1 98 ? 16.88761 100.54934 8.67471 1.000 12.07838 97 LYS A CA 1
ATOM 782 C C . LYS A 1 98 ? 17.42931 101.66617 7.79063 1.000 11.28114 97 LYS A C 1
ATOM 783 O O . LYS A 1 98 ? 18.59338 101.61875 7.38516 1.000 11.36484 97 LYS A O 1
ATOM 789 N N . PRO A 1 99 ? 16.62462 102.68096 7.47628 1.000 11.08046 98 PRO A N 1
ATOM 790 C CA . PRO A 1 99 ? 17.15238 103.84527 6.75406 1.000 11.52825 98 PRO A CA 1
ATOM 791 C C . PRO A 1 99 ? 18.11363 104.61916 7.64139 1.000 10.35072 98 PRO A C 1
ATOM 792 O O . PRO A 1 99 ? 17.82665 104.89120 8.81230 1.000 11.06467 98 PRO A O 1
ATOM 796 N N . VAL A 1 100 ? 19.26086 104.97469 7.07623 1.000 9.32102 99 VAL A N 1
ATOM 797 C CA . VAL A 1 100 ? 20.30401 105.67325 7.81642 1.000 8.85331 99 VAL A CA 1
ATOM 798 C C . VAL A 1 100 ? 20.82297 106.81704 6.96009 1.000 8.93752 99 VAL A C 1
ATOM 799 O O . VAL A 1 100 ? 21.11869 106.63099 5.77591 1.000 10.12431 99 VAL A O 1
ATOM 803 N N . ALA A 1 101 ? 20.92559 107.99924 7.55372 1.000 8.79951 100 ALA A N 1
ATOM 804 C CA . ALA A 1 101 ? 21.56086 109.14507 6.92241 1.000 8.58925 100 ALA A CA 1
ATOM 805 C C . ALA A 1 101 ? 22.88239 109.39300 7.63115 1.000 9.24794 100 ALA A C 1
ATOM 806 O O . ALA A 1 101 ? 22.91733 109.46377 8.86098 1.000 10.10413 100 ALA A O 1
ATOM 808 N N . ILE A 1 102 ? 23.96614 109.51465 6.87093 1.000 9.45448 101 ILE A N 1
ATOM 809 C CA . ILE A 1 102 ? 25.29769 109.65999 7.44588 1.000 9.19140 101 ILE A CA 1
ATOM 810 C C . ILE A 1 102 ? 25.79469 111.09071 7.28190 1.000 8.23004 101 ILE A C 1
ATOM 811 O O . ILE A 1 102 ? 25.62840 111.71471 6.22446 1.000 9.73810 101 ILE A O 1
ATOM 816 N N . ILE A 1 103 ? 26.40885 111.60373 8.34342 1.000 8.26954 102 ILE A N 1
ATOM 817 C CA . ILE A 1 103 ? 27.00604 112.93287 8.37281 1.000 9.14389 102 ILE A CA 1
ATOM 818 C C . ILE A 1 103 ? 28.38574 112.80510 8.99528 1.000 9.04869 102 ILE A C 1
ATOM 819 O O . ILE A 1 103 ? 28.53238 112.19877 10.06072 1.000 9.20452 102 ILE A O 1
ATOM 824 N N . ALA A 1 104 ? 29.38648 113.40607 8.36123 1.000 9.11187 103 ALA A N 1
ATOM 825 C CA . ALA A 1 104 ? 30.72572 113.47991 8.92096 1.000 9.39135 103 ALA A CA 1
ATOM 826 C C . ALA A 1 104 ? 31.06898 114.92823 9.22270 1.000 10.75491 103 ALA A C 1
ATOM 827 O O . ALA A 1 104 ? 30.76443 115.82104 8.43210 1.000 11.99792 103 ALA A O 1
ATOM 829 N N . ALA A 1 105 ? 31.68947 115.16562 10.37035 1.000 11.41473 104 ALA A N 1
ATOM 830 C CA . ALA A 1 105 ? 32.21147 116.48433 10.69294 1.000 12.15147 104 ALA A CA 1
ATOM 831 C C . ALA A 1 105 ? 33.70104 116.48429 10.39779 1.000 12.35016 104 ALA A C 1
ATOM 832 O O . ALA A 1 105 ? 34.41679 115.57042 10.80773 1.000 15.64587 104 ALA A O 1
ATOM 834 N N . ALA A 1 106 ? 34.17084 117.50141 9.69119 1.000 10.64326 105 ALA A N 1
ATOM 835 C CA . ALA A 1 106 ? 35.55383 117.52646 9.24866 1.000 11.18506 105 ALA A CA 1
ATOM 836 C C . ALA A 1 106 ? 36.18098 118.86682 9.59908 1.000 11.49076 105 ALA A C 1
ATOM 837 O O . ALA A 1 106 ? 35.54233 119.75321 10.17470 1.000 12.10360 105 ALA A O 1
ATOM 839 N N . GLY A 1 107 ? 37.44569 119.01507 9.23468 1.000 13.60353 106 GLY A N 1
ATOM 840 C CA . GLY A 1 107 ? 38.19625 120.19790 9.57613 1.000 15.67807 106 GLY A CA 1
ATOM 841 C C . GLY A 1 107 ? 38.21609 121.25460 8.50394 1.000 16.95611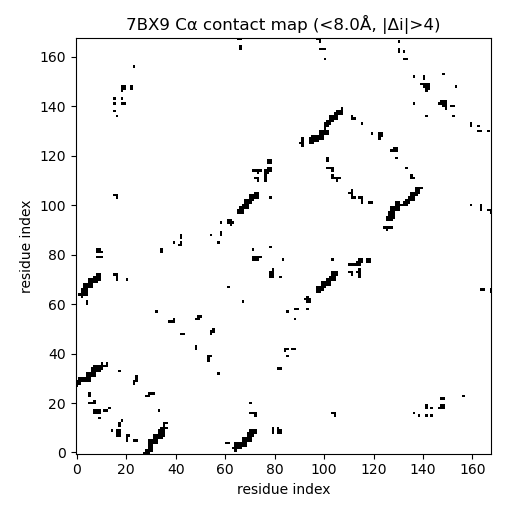 106 GLY A C 1
ATOM 842 O O . GLY A 1 107 ? 38.90123 122.26840 8.66568 1.000 20.50321 106 GLY A O 1
ATOM 843 N N . GLY A 1 108 ? 37.47557 121.05970 7.42701 1.000 16.22155 107 GLY A N 1
ATOM 844 C CA . GLY A 1 108 ? 37.52904 121.91965 6.26733 1.000 15.58507 107 GLY A CA 1
ATOM 845 C C . GLY A 1 108 ? 38.20032 121.19668 5.11512 1.000 15.15018 107 GLY A C 1
ATOM 846 O O . GLY A 1 108 ? 38.41987 119.98142 5.14498 1.000 15.57547 107 GLY A O 1
ATOM 847 N N . GLY A 1 109 ? 38.52924 121.97067 4.09000 1.000 15.71255 108 GLY A N 1
ATOM 848 C CA . GLY A 1 109 ? 39.23289 121.42427 2.94307 1.000 14.62832 108 GLY A CA 1
ATOM 849 C C . GLY A 1 109 ? 38.50100 120.24183 2.35049 1.000 13.13312 108 GLY A C 1
ATOM 850 O O . GLY A 1 109 ? 37.28638 120.27962 2.13248 1.000 13.58324 108 GLY A O 1
ATOM 851 N N . LYS A 1 110 ? 39.24061 119.16862 2.09155 1.000 11.39273 109 LYS A N 1
ATOM 852 C CA . LYS A 1 110 ? 38.67893 117.96781 1.49202 1.000 10.98074 109 LYS A CA 1
ATOM 853 C C . LYS A 1 110 ? 38.24320 116.94056 2.52183 1.000 10.27795 109 LYS A C 1
ATOM 854 O O . LYS A 1 110 ? 37.85582 115.83445 2.14208 1.000 11.74779 109 LYS A O 1
ATOM 860 N N . GLY A 1 111 ? 38.29647 117.27139 3.80674 1.000 9.13269 110 GLY A N 1
ATOM 861 C CA . GLY A 1 111 ? 38.04562 116.27921 4.82713 1.000 9.02515 110 GLY A CA 1
ATOM 862 C C . GLY A 1 111 ? 36.59938 115.82992 4.87362 1.000 8.56424 110 GLY A C 1
ATOM 863 O O . GLY A 1 111 ? 35.67269 116.52596 4.46520 1.000 9.86717 110 GLY A O 1
ATOM 864 N N . GLY A 1 112 ? 36.40403 114.62467 5.41513 1.000 8.46174 111 GLY A N 1
ATOM 865 C CA . GLY A 1 112 ? 35.09591 114.09543 5.71220 1.000 8.29746 111 GLY A CA 1
ATOM 866 C C . GLY A 1 112 ? 34.66686 112.96568 4.80131 1.000 8.46315 111 GLY A C 1
ATOM 867 O O . GLY A 1 112 ? 33.82639 112.15134 5.19885 1.000 9.21620 111 GLY A O 1
ATOM 868 N N . MET A 1 113 ? 35.20488 112.91143 3.58281 1.000 8.66234 112 MET A N 1
ATOM 869 C CA . MET A 1 113 ? 34.72014 111.93806 2.61296 1.000 8.81742 112 MET A CA 1
ATOM 870 C C . MET A 1 113 ? 35.18580 110.53079 2.94499 1.000 8.65671 112 MET A C 1
ATOM 871 O O . MET A 1 113 ? 34.49136 109.56040 2.62416 1.000 9.17724 112 MET A O 1
ATOM 876 N N . ASN A 1 114 ? 36.34548 110.39872 3.58525 1.000 9.10341 113 ASN A N 1
ATOM 877 C CA . ASN A 1 114 ? 36.80853 109.07404 3.97197 1.000 8.71296 113 ASN A CA 1
ATOM 878 C C . ASN A 1 114 ? 35.99761 108.52764 5.13841 1.000 8.58485 113 ASN A C 1
ATOM 879 O O . ASN A 1 114 ? 35.66900 107.33507 5.16422 1.000 9.84499 113 ASN A O 1
ATOM 884 N N . ALA A 1 115 ? 35.65079 109.38221 6.10413 1.000 8.23551 114 ALA A N 1
ATOM 885 C CA . ALA A 1 115 ? 34.72871 108.95051 7.14897 1.000 8.42391 114 ALA A CA 1
ATOM 886 C C . ALA A 1 115 ? 33.39116 108.53278 6.55765 1.000 8.06712 114 ALA A C 1
ATOM 887 O O . ALA A 1 115 ? 32.82641 107.51428 6.95894 1.000 8.52184 114 ALA A O 1
ATOM 889 N N . LEU A 1 116 ? 32.86535 109.29854 5.59536 1.000 7.75261 115 LEU A N 1
ATOM 890 C CA . LEU A 1 116 ? 31.58727 108.91863 4.99466 1.000 8.44580 115 LEU A CA 1
ATOM 891 C C . LEU A 1 116 ? 31.67420 107.55236 4.32600 1.000 8.28331 115 LEU A C 1
ATOM 892 O O . LEU A 1 116 ? 30.74940 106.73933 4.43855 1.000 9.64531 115 LEU A O 1
ATOM 897 N N . ALA A 1 117 ? 32.77056 107.28430 3.61296 1.000 8.91278 116 ALA A N 1
ATOM 898 C CA . ALA A 1 117 ? 32.92184 105.98105 2.97093 1.000 8.84693 116 ALA A CA 1
ATOM 899 C C . ALA A 1 117 ? 32.97383 104.86340 4.00415 1.000 8.67681 116 ALA A C 1
ATOM 900 O O . ALA A 1 117 ? 32.35196 103.80861 3.82455 1.000 9.25413 116 ALA A O 1
ATOM 902 N N . ASN A 1 118 ? 33.72797 105.07607 5.08208 1.000 8.27672 117 ASN A N 1
ATOM 903 C CA . ASN A 1 118 ? 33.83226 104.09629 6.16010 1.000 8.06951 117 ASN A CA 1
ATOM 904 C C . ASN A 1 118 ? 32.46442 103.85990 6.79531 1.000 7.78847 117 ASN A C 1
ATOM 905 O O . ASN A 1 118 ? 32.05153 102.70951 6.99942 1.000 8.31933 117 ASN A O 1
ATOM 910 N N . MET A 1 119 ? 31.71898 104.93810 7.05706 1.000 7.69401 118 MET A N 1
ATOM 911 C CA . MET A 1 119 ? 30.39396 104.79200 7.65012 1.000 7.76459 118 MET A CA 1
ATOM 912 C C . MET A 1 119 ? 29.45300 104.03398 6.72616 1.000 7.24962 118 MET A C 1
ATOM 913 O O . MET A 1 119 ? 28.68076 103.17686 7.17994 1.000 9.10822 118 MET A O 1
ATOM 918 N N . ARG A 1 120 ? 29.48081 104.34822 5.42944 1.000 7.71371 119 ARG A N 1
ATOM 919 C CA . ARG A 1 120 ? 28.60769 103.64910 4.49285 1.000 9.17504 119 ARG A CA 1
ATOM 920 C C . ARG A 1 120 ? 28.94327 102.16244 4.43706 1.000 8.76653 119 ARG A C 1
ATOM 921 O O . ARG A 1 120 ? 28.04390 101.31771 4.39676 1.000 9.58748 119 ARG A O 1
ATOM 929 N N . THR A 1 121 ? 30.23171 101.82734 4.44270 1.000 8.25088 120 THR A N 1
ATOM 930 C CA . THR A 1 121 ? 30.64045 100.42874 4.35605 1.000 8.89179 120 THR A CA 1
ATOM 931 C C . THR A 1 121 ? 30.25247 99.66008 5.61012 1.000 8.02965 120 THR A C 1
ATOM 932 O O . THR A 1 121 ? 29.73633 98.53948 5.52291 1.000 9.31134 120 THR A O 1
ATOM 936 N N . VAL A 1 122 ? 30.47712 100.24767 6.78427 1.000 7.54792 121 VAL A N 1
ATOM 937 C CA . VAL A 1 122 ? 30.12443 99.57080 8.02480 1.000 8.06336 121 VAL A CA 1
ATOM 938 C C . VAL A 1 122 ? 28.61108 99.43011 8.14688 1.000 7.49004 121 VAL A C 1
ATOM 939 O O . VAL A 1 122 ? 28.09799 98.37693 8.55564 1.000 9.08767 121 VAL A O 1
ATOM 943 N N . MET A 1 123 ? 27.86693 100.48330 7.79324 1.000 8.13260 122 MET A N 1
ATOM 944 C CA . MET A 1 123 ? 26.41153 100.39398 7.85148 1.000 8.67097 122 MET A CA 1
ATOM 945 C C . MET A 1 123 ? 25.87644 99.31030 6.92408 1.000 9.04169 122 MET A C 1
ATOM 946 O O . MET A 1 123 ? 24.96098 98.56678 7.29661 1.000 9.69209 122 MET A O 1
ATOM 951 N N . ARG A 1 124 ? 26.42661 99.19671 5.71009 1.000 9.78629 123 ARG A N 1
ATOM 952 C CA . ARG A 1 124 ? 26.00788 98.09545 4.85416 1.000 11.70384 123 ARG A CA 1
ATOM 953 C C . ARG A 1 124 ? 26.36418 96.75647 5.48253 1.000 11.12022 123 ARG A C 1
ATOM 954 O O . ARG A 1 124 ? 25.63067 95.77375 5.31409 1.000 11.63694 123 ARG A O 1
ATOM 962 N N . GLY A 1 125 ? 27.46415 96.71288 6.23810 1.000 10.85486 124 GLY A N 1
ATOM 963 C CA . GLY A 1 125 ? 27.87701 95.49497 6.91317 1.000 11.88309 124 GLY A CA 1
ATOM 964 C C . GLY A 1 125 ? 26.90945 95.01418 7.97151 1.000 12.05411 124 GLY A C 1
ATOM 965 O O . GLY A 1 125 ? 26.92263 93.82845 8.30684 1.000 14.54486 124 GLY A O 1
ATOM 966 N N . VAL A 1 126 ? 26.07944 95.90385 8.51513 1.000 10.74570 125 VAL A N 1
ATOM 967 C CA . VAL A 1 126 ? 24.99014 95.52020 9.40619 1.000 11.03786 125 VAL A CA 1
ATOM 968 C C . VAL A 1 126 ? 23.63936 95.55961 8.69502 1.000 10.18859 125 VAL A C 1
ATOM 969 O O . VAL A 1 126 ? 22.58939 95.48807 9.34402 1.000 10.85992 125 VAL A O 1
ATOM 973 N N . TYR A 1 127 ? 23.65077 95.66949 7.36345 1.000 9.43494 126 TYR A N 1
ATOM 974 C CA . TYR A 1 127 ? 22.47530 95.55182 6.50815 1.000 9.67234 126 TYR A CA 1
ATOM 975 C C . TYR A 1 127 ? 21.55294 96.75649 6.59033 1.000 9.92135 126 TYR A C 1
ATOM 976 O O . TYR A 1 127 ? 20.37326 96.65627 6.25098 1.000 11.11827 126 TYR A O 1
ATOM 985 N N . ALA A 1 128 ? 22.06779 97.90562 7.01892 1.000 9.61098 127 ALA A N 1
ATOM 986 C CA . ALA A 1 128 ? 21.27362 99.12237 6.99148 1.000 10.27146 127 ALA A CA 1
ATOM 987 C C . ALA A 1 128 ? 21.14760 99.62676 5.55828 1.000 10.21841 127 ALA A C 1
ATOM 988 O O . ALA A 1 128 ? 21.93302 99.27078 4.67546 1.000 11.73581 127 ALA A O 1
ATOM 990 N N . ASN A 1 129 ? 20.14140 100.46990 5.33357 1.000 10.03116 128 ASN A N 1
ATOM 991 C CA . ASN A 1 129 ? 19.93188 101.12760 4.04500 1.000 11.92009 128 ASN A CA 1
ATOM 992 C C . ASN A 1 129 ? 20.37784 102.58206 4.18377 1.000 10.61235 128 ASN A C 1
ATOM 993 O O . ASN A 1 129 ? 19.61235 103.43486 4.63876 1.000 11.13976 128 ASN A O 1
ATOM 998 N N . VAL A 1 130 ? 21.61759 102.86445 3.79437 1.000 10.54014 129 VAL A N 1
ATOM 999 C CA . VAL A 1 130 ? 22.14410 104.22373 3.86855 1.000 10.12349 129 VAL A CA 1
ATOM 1000 C C . VAL A 1 130 ? 21.61144 105.01032 2.68247 1.000 10.61435 129 VAL A C 1
ATOM 1001 O O . VAL A 1 130 ? 21.83064 104.63337 1.52756 1.000 12.49119 129 VAL A O 1
ATOM 1005 N N . ILE A 1 131 ? 20.92188 106.11068 2.96199 1.000 10.15805 130 ILE A N 1
ATOM 1006 C CA . ILE A 1 131 ? 20.28721 106.89817 1.90610 1.000 10.50431 130 ILE A CA 1
ATOM 1007 C C . ILE A 1 131 ? 21.34391 107.62613 1.08235 1.000 10.37855 130 ILE A C 1
ATOM 1008 O O . ILE A 1 131 ? 22.47552 107.81234 1.55188 1.000 10.64374 130 ILE A O 1
ATOM 1013 N N . PRO A 1 132 ? 21.02606 108.04043 -0.14805 1.000 11.82433 131 PRO A N 1
ATOM 1014 C CA . PRO A 1 132 ? 22.05022 108.69686 -0.97955 1.000 12.81661 131 PRO A CA 1
ATOM 1015 C C . PRO A 1 132 ? 22.54018 110.02371 -0.42263 1.000 13.74443 131 PRO A C 1
ATOM 1016 O O . PRO A 1 132 ? 23.72575 110.35166 -0.57395 1.000 13.98281 131 PRO A O 1
ATOM 1020 N N . LYS A 1 133 ? 21.66285 110.80450 0.20674 1.000 12.93304 132 LYS A N 1
ATOM 1021 C CA . LYS A 1 133 ? 22.05964 112.11718 0.69745 1.000 13.83853 132 LYS A CA 1
ATOM 1022 C C . LYS A 1 133 ? 22.98716 111.96420 1.89049 1.000 13.56121 132 LYS A C 1
ATOM 1023 O O . LYS A 1 133 ? 22.61846 111.36215 2.90341 1.000 15.83034 132 LYS A O 1
ATOM 1029 N N . GLN A 1 134 ? 24.18494 112.51764 1.77041 1.000 13.31439 133 GLN A N 1
ATOM 1030 C CA . GLN A 1 134 ? 25.14742 112.55019 2.85641 1.000 12.72689 133 GLN A CA 1
ATOM 1031 C C . GLN A 1 134 ? 25.69646 113.96477 2.95484 1.000 12.27285 133 GLN A C 1
ATOM 1032 O O . GLN A 1 134 ? 25.60879 114.75306 2.00821 1.000 14.33067 133 GLN A O 1
ATOM 1038 N N . LEU A 1 135 ? 26.23999 114.29529 4.11632 1.000 10.61614 134 LEU A N 1
ATOM 1039 C CA . LEU A 1 135 ? 26.70965 115.65165 4.34516 1.000 10.63322 134 LEU A CA 1
ATOM 1040 C C . LEU A 1 135 ? 28.03996 115.62012 5.06980 1.000 9.42513 134 LEU A C 1
ATOM 1041 O O . LEU A 1 135 ? 28.26832 114.75281 5.91790 1.000 9.83342 134 LEU A O 1
ATOM 1046 N N . VAL A 1 136 ? 28.90210 116.58301 4.74449 1.000 10.62311 135 VAL A N 1
ATOM 1047 C CA . VAL A 1 136 ? 30.06443 116.91008 5.55930 1.000 10.09381 135 VAL A CA 1
ATOM 1048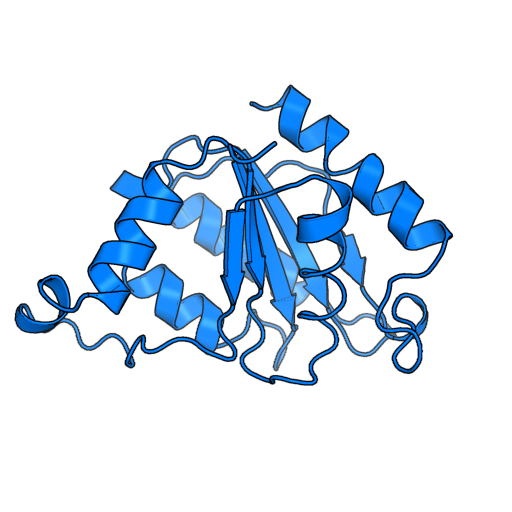 C C . VAL A 1 136 ? 29.82350 118.26315 6.21076 1.000 11.18492 135 VAL A C 1
ATOM 1049 O O . VAL A 1 136 ? 29.48806 119.23991 5.52970 1.000 12.65566 135 VAL A O 1
ATOM 1053 N N . LEU A 1 137 ? 30.00303 118.31646 7.52299 1.000 11.23351 136 LEU A N 1
ATOM 1054 C CA . LEU A 1 137 ? 29.91514 119.54634 8.30033 1.000 14.07697 136 LEU A CA 1
ATOM 1055 C C . LEU A 1 137 ? 31.32650 120.05974 8.50648 1.000 12.84310 136 LEU A C 1
ATOM 1056 O O . LEU A 1 137 ? 32.11777 119.42382 9.19986 1.000 13.32718 136 LEU A O 1
ATOM 1061 N N . ASP A 1 138 ? 31.63504 121.20680 7.93774 1.000 12.03284 137 ASP A N 1
ATOM 1062 C CA . ASP A 1 138 ? 32.91554 121.85412 8.14648 1.000 12.72342 137 ASP A CA 1
ATOM 1063 C C . ASP A 1 138 ? 32.78685 122.91704 9.22139 1.000 12.13386 137 ASP A C 1
ATOM 1064 O O . ASP A 1 138 ? 31.68015 123.26462 9.64236 1.000 12.14809 137 ASP A O 1
ATOM 1069 N N . PRO A 1 139 ? 33.90752 123.45511 9.70764 1.000 13.15618 138 PRO A N 1
ATOM 1070 C CA . PRO A 1 139 ? 33.81413 124.50268 10.73673 1.000 14.15559 138 PRO A CA 1
ATOM 1071 C C . PRO A 1 139 ? 32.94897 125.68368 10.33299 1.000 14.86535 138 PRO A C 1
ATOM 1072 O O . PRO A 1 139 ? 32.25944 126.24958 11.18824 1.000 16.83656 138 PRO A O 1
ATOM 1076 N N . ILE A 1 140 ? 32.91516 126.03429 9.04470 1.000 15.86001 139 ILE A N 1
ATOM 1077 C CA . ILE A 1 140 ? 32.06681 127.12668 8.57815 1.000 18.36522 139 ILE A CA 1
ATOM 1078 C C . ILE A 1 140 ? 30.58998 126.85368 8.82618 1.000 16.62854 139 ILE A C 1
ATOM 1079 O O . ILE A 1 140 ? 29.78235 127.78823 8.85925 1.000 19.33385 139 ILE A O 1
ATOM 1084 N N . HIS A 1 141 ? 30.20946 125.59316 9.00712 1.000 14.47019 140 HIS A N 1
ATOM 1085 C CA . HIS A 1 141 ? 28.81319 125.22123 9.18382 1.000 13.80573 140 HIS A CA 1
ATOM 1086 C C . HIS A 1 141 ? 28.38350 125.18067 10.63569 1.000 14.09041 140 HIS A C 1
ATOM 1087 O O . HIS A 1 141 ? 27.20274 124.93605 10.90575 1.000 14.00411 140 HIS A O 1
ATOM 1094 N N . ILE A 1 142 ? 29.30281 125.40732 11.56851 1.000 15.61221 141 ILE A N 1
ATOM 1095 C CA . ILE A 1 142 ? 29.03858 125.25826 12.99306 1.000 19.04735 141 ILE A CA 1
ATOM 1096 C C . ILE A 1 142 ? 29.36956 126.57452 13.67455 1.000 22.81600 141 ILE A C 1
ATOM 1097 O O . ILE A 1 142 ? 30.48976 127.08413 13.54395 1.000 25.38595 141 ILE A O 1
ATOM 1102 N N . ASP A 1 143 ? 28.39540 127.12380 14.39214 1.000 23.64814 142 ASP A N 1
ATOM 1103 C CA . ASP A 1 143 ? 28.58999 128.31243 15.21791 1.000 27.12288 142 ASP A CA 1
ATOM 1104 C C . ASP A 1 143 ? 28.88777 127.81896 16.62788 1.000 29.19169 142 ASP A C 1
ATOM 1105 O O . ASP A 1 143 ? 27.98772 127.36574 17.33774 1.000 28.83421 142 ASP A O 1
ATOM 1110 N N . MET A 1 144 ? 30.16129 127.89822 17.03271 1.000 31.02665 143 MET A N 1
ATOM 1111 C CA . MET A 1 144 ? 30.55900 127.39730 18.34659 1.000 32.85348 143 MET A CA 1
ATOM 1112 C C . MET A 1 144 ? 29.93440 128.21656 19.46720 1.000 33.54335 143 MET A C 1
ATOM 1113 O O . MET A 1 144 ? 29.47841 127.65783 20.47198 1.000 34.82812 143 MET A O 1
ATOM 1118 N N . GLU A 1 145 ? 29.91319 129.54202 19.31583 1.000 32.93185 144 GLU A N 1
ATOM 1119 C CA . GLU A 1 145 ? 29.41182 130.40710 20.37795 1.000 32.98630 144 GLU A CA 1
ATOM 1120 C C . GLU A 1 145 ? 27.91845 130.20227 20.59704 1.000 32.06131 144 GLU A C 1
ATOM 1121 O O . GLU A 1 145 ? 27.46169 130.06195 21.73843 1.000 33.28969 144 GLU A O 1
ATOM 1123 N N . ARG A 1 146 ? 27.13892 130.18658 19.51432 1.000 29.75508 145 ARG A N 1
ATOM 1124 C CA . ARG A 1 146 ? 25.70475 129.96435 19.62393 1.000 28.37036 145 ARG A CA 1
ATOM 1125 C C . ARG A 1 146 ? 25.33241 128.48863 19.68956 1.000 28.29377 145 ARG A C 1
ATOM 1126 O O . ARG A 1 146 ? 24.15816 128.17569 19.91908 1.000 29.30115 145 ARG A O 1
ATOM 1134 N N . ARG A 1 147 ? 26.29653 127.58572 19.49987 1.000 27.39081 146 ARG A N 1
ATOM 1135 C CA . ARG A 1 147 ? 26.06141 126.14136 19.54668 1.000 27.69569 146 ARG A CA 1
ATOM 1136 C C . ARG A 1 147 ? 24.93462 125.72120 18.60749 1.000 24.90249 146 ARG A C 1
ATOM 1137 O O . ARG A 1 147 ? 23.96818 125.06593 19.00200 1.000 25.69398 146 ARG A O 1
ATOM 1145 N N . THR A 1 148 ? 25.06468 126.09721 17.34046 1.000 21.21468 147 THR A N 1
ATOM 1146 C CA . THR A 1 148 ? 24.08633 125.68021 16.35125 1.000 20.02794 147 THR A CA 1
ATOM 1147 C C . THR A 1 148 ? 24.75493 125.62212 14.98492 1.000 18.10597 147 THR A C 1
ATOM 1148 O O . THR A 1 148 ? 25.95770 125.85894 14.84710 1.000 18.07323 147 THR A O 1
ATOM 1152 N N . VAL A 1 149 ? 23.96483 125.29171 13.97506 1.000 16.83876 148 VAL A N 1
ATOM 1153 C CA . VAL A 1 149 ? 24.46208 125.13319 12.62278 1.000 14.54480 148 VAL A CA 1
ATOM 1154 C C . VAL A 1 149 ? 24.15362 126.39261 11.83006 1.000 13.84871 148 VAL A C 1
ATOM 1155 O O . VAL A 1 149 ? 23.27653 127.18560 12.18345 1.000 15.21461 148 VAL A O 1
ATOM 1159 N N . SER A 1 150 ? 24.88441 126.57330 10.73336 1.000 13.10476 149 SER A N 1
ATOM 1160 C CA . SER A 1 150 ? 24.67212 127.71458 9.85591 1.000 13.85178 149 SER A CA 1
ATOM 1161 C C . SER A 1 150 ? 23.34207 127.59385 9.11825 1.000 14.16875 149 SER A C 1
ATOM 1162 O O . SER A 1 150 ? 22.72259 126.52970 9.05948 1.000 14.83461 149 SER A O 1
ATOM 1165 N N . GLU A 1 151 ? 22.90052 128.71964 8.55240 1.000 14.06781 150 GLU A N 1
ATOM 1166 C CA . GLU A 1 151 ? 21.60719 128.75037 7.87649 1.000 14.21558 150 GLU A CA 1
ATOM 1167 C C . GLU A 1 151 ? 21.57023 127.77344 6.71104 1.000 13.70191 150 GLU A C 1
ATOM 1168 O O . GLU A 1 151 ? 20.58318 127.05180 6.52660 1.000 13.60465 150 GLU A O 1
ATOM 1174 N N . ASP A 1 152 ? 22.63479 127.73670 5.91124 1.000 15.00663 151 ASP A N 1
ATOM 1175 C CA . ASP A 1 152 ? 22.64138 126.83771 4.76163 1.000 17.01335 151 ASP A CA 1
ATOM 1176 C C . ASP A 1 152 ? 22.66853 125.38090 5.20114 1.000 16.23845 151 ASP A C 1
ATOM 1177 O O . ASP A 1 152 ? 22.01003 124.53020 4.58999 1.000 16.59324 151 ASP A O 1
ATOM 1182 N N . MET A 1 153 ? 23.40862 125.07847 6.27040 1.000 15.21261 152 MET A N 1
ATOM 1183 C CA . MET A 1 153 ? 23.43007 123.71256 6.78503 1.000 15.04765 152 MET A CA 1
ATOM 1184 C C . MET A 1 153 ? 22.07189 123.30594 7.34843 1.000 13.91816 152 MET A C 1
ATOM 1185 O O . MET A 1 153 ? 21.64324 122.16002 7.18561 1.000 14.12485 152 MET A O 1
ATOM 1190 N N . ALA A 1 154 ? 21.36280 124.23226 7.99386 1.000 13.30896 153 ALA A N 1
ATOM 1191 C CA . ALA A 1 154 ? 20.03136 123.89784 8.49023 1.000 12.82266 153 ALA A CA 1
ATOM 1192 C C . ALA A 1 154 ? 19.10037 123.50718 7.34797 1.000 13.15403 153 ALA A C 1
ATOM 1193 O O . ALA A 1 154 ? 18.30008 122.57276 7.48001 1.000 13.36167 153 ALA A O 1
ATOM 1195 N N . VAL A 1 155 ? 19.18702 124.21370 6.21788 1.000 12.99026 154 VAL A N 1
ATOM 1196 C CA . VAL A 1 155 ? 18.39221 123.84607 5.04803 1.000 13.67218 154 VAL A CA 1
ATOM 1197 C C . VAL A 1 155 ? 18.77373 122.45119 4.56541 1.000 13.92245 154 VAL A C 1
ATOM 1198 O O . VAL A 1 155 ? 17.90959 121.61416 4.27546 1.000 14.68795 154 VAL A O 1
ATOM 1202 N N . SER A 1 156 ? 20.07980 122.17855 4.48357 1.000 13.99012 155 SER A N 1
ATOM 1203 C CA . SER A 1 156 ? 20.54220 120.86617 4.03898 1.000 14.38894 155 SER A CA 1
ATOM 1204 C C . SER A 1 156 ? 20.06603 119.75990 4.97190 1.000 13.34328 155 SER A C 1
ATOM 1205 O O . SER A 1 156 ? 19.69655 118.67051 4.51580 1.000 14.42480 155 SER A O 1
ATOM 1208 N N . LEU A 1 157 ? 20.07882 120.01285 6.28151 1.000 12.42638 156 LEU A N 1
ATOM 1209 C CA . LEU A 1 157 ? 19.64923 118.98880 7.22619 1.000 12.96610 156 LEU A CA 1
ATOM 1210 C C . LEU A 1 157 ? 18.15561 118.71662 7.10339 1.000 13.20116 156 LEU A C 1
ATOM 1211 O O . LEU A 1 157 ? 17.71746 117.56860 7.23905 1.000 13.74490 156 LEU A O 1
ATOM 1216 N N . LYS A 1 158 ? 17.35253 119.75729 6.86654 1.000 13.41001 157 LYS A N 1
ATOM 1217 C CA . LYS A 1 158 ? 15.93075 119.53161 6.63721 1.000 14.32227 157 LYS A CA 1
ATOM 1218 C C . LYS A 1 158 ? 15.70213 118.66786 5.40382 1.000 14.68326 157 LYS A C 1
ATOM 1219 O O . LYS A 1 158 ? 14.86933 117.75416 5.42243 1.000 14.95138 157 LYS A O 1
ATOM 1225 N N . ASP A 1 159 ? 16.44558 118.92956 4.32743 1.000 14.56676 158 ASP A N 1
ATOM 1226 C CA . ASP A 1 159 ? 16.33428 118.09285 3.13597 1.000 15.40008 158 ASP A CA 1
ATOM 1227 C C . ASP A 1 159 ? 16.74831 116.66002 3.43145 1.000 13.98074 158 ASP A C 1
ATOM 1228 O O . ASP A 1 159 ? 16.14809 115.71377 2.90681 1.000 14.47845 158 ASP A O 1
ATOM 1233 N N A MET A 1 160 ? 17.77596 116.47794 4.26385 0.741 12.68918 159 MET A N 1
ATOM 1234 N N B MET A 1 160 ? 17.78532 116.47999 4.25249 0.259 13.29053 159 MET A N 1
ATOM 1235 C CA A MET A 1 160 ? 18.20897 115.13525 4.62992 0.741 12.74401 159 MET A CA 1
ATOM 1236 C CA B MET A 1 160 ? 18.20429 115.13771 4.63874 0.259 13.03910 159 MET A CA 1
ATOM 1237 C C A MET A 1 160 ? 17.13087 114.39700 5.41599 0.741 12.68198 159 MET A C 1
ATOM 1238 C C B MET A 1 160 ? 17.08931 114.41329 5.37869 0.259 12.78208 159 MET A C 1
ATOM 1239 O O A MET A 1 160 ? 16.87605 113.21188 5.16969 0.741 12.84418 159 MET A O 1
ATOM 1240 O O B MET A 1 160 ? 16.77543 113.25632 5.07476 0.259 12.84458 159 MET A O 1
ATOM 1249 N N . ILE A 1 161 ? 16.48841 115.07743 6.36958 1.000 12.59864 160 ILE A N 1
ATOM 1250 C CA . ILE A 1 161 ? 15.42748 114.44065 7.14658 1.000 13.16896 160 ILE A CA 1
ATOM 1251 C C . ILE A 1 161 ? 14.25354 114.08074 6.24952 1.000 13.22167 160 ILE A C 1
ATOM 1252 O O . ILE A 1 161 ? 13.65659 113.00402 6.38191 1.000 13.29005 160 ILE A O 1
ATOM 1257 N N . GLU A 1 162 ? 13.91716 114.96110 5.30738 1.000 14.10488 161 GLU A N 1
ATOM 1258 C CA . GLU A 1 162 ? 12.83541 114.64882 4.38137 1.000 16.59566 161 GLU A CA 1
ATOM 1259 C C . GLU A 1 162 ? 13.16010 113.41490 3.55065 1.000 15.15208 161 GLU A C 1
ATOM 1260 O O . GLU A 1 162 ? 12.29899 112.55282 3.34309 1.000 16.02022 161 GLU A O 1
ATOM 1266 N N . GLU A 1 163 ? 14.40405 113.29514 3.08646 1.000 13.66077 162 GLU A N 1
ATOM 1267 C CA . GLU A 1 163 ? 14.76989 112.11214 2.32346 1.000 13.53233 162 GLU A CA 1
ATOM 1268 C C . GLU A 1 163 ? 14.77760 110.87460 3.20772 1.000 12.81376 162 GLU A C 1
ATOM 1269 O O . GLU A 1 163 ? 14.33171 109.80109 2.78591 1.000 13.76163 162 GLU A O 1
ATOM 1275 N N . LEU A 1 164 ? 15.27549 111.00575 4.43906 1.000 12.08501 163 LEU A N 1
ATOM 1276 C CA . LEU A 1 164 ? 15.27227 109.87307 5.35673 1.000 12.71995 163 LEU A CA 1
ATOM 1277 C C . LEU A 1 164 ? 13.85358 109.37217 5.59531 1.000 13.69674 163 LEU A C 1
ATOM 1278 O O . LEU A 1 164 ? 13.59995 108.16100 5.57868 1.000 14.19876 163 LEU A O 1
ATOM 1283 N N . ASN A 1 165 ? 12.90929 110.29448 5.78841 1.000 14.69435 164 ASN A N 1
ATOM 1284 C CA . ASN A 1 165 ? 11.52155 109.89989 6.00201 1.000 17.32390 164 ASN A CA 1
ATOM 1285 C C . ASN A 1 165 ? 10.94484 109.20569 4.77656 1.000 18.78814 164 ASN A C 1
ATOM 1286 O O . ASN A 1 165 ? 10.12147 108.29363 4.90460 1.000 19.97629 164 ASN A O 1
ATOM 1291 N N . MET A 1 166 ? 11.34642 109.63718 3.57880 1.000 19.97877 165 MET A N 1
ATOM 1292 C CA . MET A 1 166 ? 10.85478 108.99353 2.36418 1.000 23.36304 165 MET A CA 1
ATOM 1293 C C . MET A 1 166 ? 11.28028 107.53323 2.31038 1.000 23.61141 165 MET A C 1
ATOM 1294 O O . MET A 1 166 ? 10.51172 106.66456 1.87888 1.000 24.49560 165 MET A O 1
ATOM 1299 N N . PHE A 1 167 ? 12.49815 107.24140 2.75399 1.000 22.80694 166 PHE A N 1
ATOM 1300 C CA . PHE A 1 167 ? 12.98680 105.87082 2.76672 1.000 23.54949 166 PHE A CA 1
ATOM 1301 C C . PHE A 1 167 ? 12.48861 105.07538 3.96375 1.000 24.84280 166 PHE A C 1
ATOM 1302 O O . PHE A 1 167 ? 12.81612 103.88991 4.07841 1.000 27.68027 166 PHE A O 1
ATOM 1310 N N . THR A 1 168 ? 11.71437 105.68987 4.84923 1.000 23.63645 167 THR A N 1
ATOM 1311 C CA . THR A 1 168 ? 11.18721 104.99869 6.01604 1.000 24.02405 167 THR A CA 1
ATOM 1312 C C . THR A 1 168 ? 9.77690 104.48223 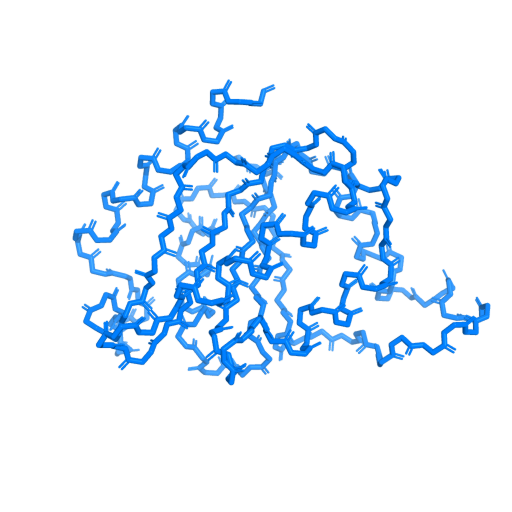5.73784 1.000 26.70215 167 THR A C 1
ATOM 1313 O O . THR A 1 168 ? 9.52098 103.28004 5.82016 1.000 28.53601 167 THR A O 1
#

Radius of gyration: 14.75 Å; Cα contacts (8 Å, |Δi|>4): 338; chains: 1; bounding box: 32×43×32 Å